Protein AF-A0A7C2B7I6-F1 (afdb_monomer_lite)

Secondary structure (DSSP, 8-state):
-----------S---EEEE---TT-HHHHHHHHHHHHHTT-SEEEE-S--S-S-EEEEEEPTTSSEEEEETTEEEEE-SHHHHHHHHHHHHHTTPEEEEE-HHHHHHHHH-HHHHHHHHHHHHHHHHHHHHHHHHHHHGGGT-EEEE---TTS-GGGHHHHHH-TT-EE-TTEEEEEETTEEEEEE--EEPPTT--TTEE-HHHHHHHHHHHHTTS-TTTGGG-EEEESSPPTTSSTT--PPP-

InterPro domains:
  IPR029052 Metallo-dependent phosphatase-like [SSF56300] (14-242)

Organism: Thermomicrobium roseum (NCBI:txid500)

Radius of gyration: 20.96 Å; chains: 1; bounding box: 51×35×62 Å

Sequence (244 aa):
MRWFRRTTSHQTRFRLLFATDLHGANLVFRKLVNAALVYEANAVLIGGDLTGKVLVPLIRQARGGWLVSVDEETRLLASDSEAEAYTTELTDRGAYVLRCDPETFEALERDPSRRHEAFLTLMRERLLHWVSLARERLAPRGIRFLWNCGNDDPLELDPLLAELPGAEFLEGRAIPLFGRVWLASVGAANLTPWNCPRDMPEEELARRIDAVATQIPREDLPFAIFNVHCPPYGSGLDLAPRLD

Structure (mmCIF, N/CA/C/O backbone):
data_AF-A0A7C2B7I6-F1
#
_entry.id   AF-A0A7C2B7I6-F1
#
loop_
_atom_site.group_PDB
_atom_site.id
_atom_site.type_symbol
_atom_site.label_atom_id
_atom_site.label_alt_id
_atom_site.label_comp_id
_atom_site.label_asym_id
_atom_site.label_entity_id
_atom_site.label_seq_id
_atom_site.pdbx_PDB_ins_code
_atom_site.Cartn_x
_atom_site.Cartn_y
_atom_site.Cartn_z
_atom_site.occupancy
_atom_site.B_iso_or_equiv
_atom_site.auth_seq_id
_atom_site.auth_comp_id
_atom_site.auth_asym_id
_atom_site.auth_atom_id
_atom_site.pdbx_PDB_model_num
ATOM 1 N N . MET A 1 1 ? 21.789 20.422 36.023 1.00 36.53 1 MET A N 1
ATOM 2 C CA . MET A 1 1 ? 21.140 19.153 35.622 1.00 36.53 1 MET A CA 1
ATOM 3 C C . MET A 1 1 ? 19.630 19.349 35.622 1.00 36.53 1 MET A C 1
ATOM 5 O O . MET A 1 1 ? 19.049 19.469 36.692 1.00 36.53 1 MET A O 1
ATOM 9 N N . ARG A 1 2 ? 18.997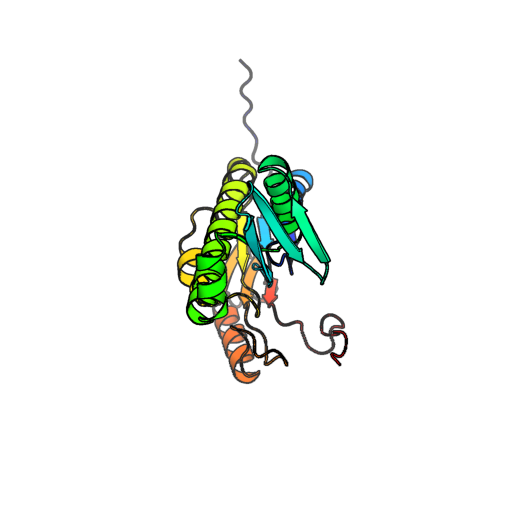 19.472 34.448 1.00 30.50 2 ARG A N 1
ATOM 10 C CA . ARG A 1 2 ? 17.530 19.524 34.335 1.00 30.50 2 ARG A CA 1
ATOM 11 C C . ARG A 1 2 ? 17.024 18.128 33.992 1.00 30.50 2 ARG A C 1
ATOM 13 O O . ARG A 1 2 ? 17.259 17.640 32.894 1.00 30.50 2 ARG A O 1
ATOM 20 N N . TRP A 1 3 ? 16.355 17.503 34.950 1.00 40.62 3 TRP A N 1
ATOM 21 C CA . TRP A 1 3 ? 15.655 16.241 34.766 1.00 40.62 3 TRP A CA 1
ATOM 22 C C . TRP A 1 3 ? 14.273 16.545 34.187 1.00 40.62 3 TRP A C 1
ATOM 24 O O . TRP A 1 3 ? 13.371 16.961 34.911 1.00 40.62 3 TRP A O 1
ATOM 34 N N . PHE A 1 4 ? 14.100 16.381 32.876 1.00 41.97 4 PHE A N 1
ATOM 35 C CA . PHE A 1 4 ? 12.768 16.387 32.277 1.00 41.97 4 PHE A CA 1
ATOM 36 C C . PHE A 1 4 ? 12.137 15.014 32.492 1.00 41.97 4 PHE A C 1
ATOM 38 O O . PHE A 1 4 ? 12.360 14.079 31.727 1.00 41.97 4 PHE A O 1
ATOM 45 N N . ARG A 1 5 ? 11.325 14.888 33.540 1.00 41.25 5 ARG A N 1
ATOM 46 C CA . ARG A 1 5 ? 10.334 13.816 33.613 1.00 41.25 5 ARG A CA 1
ATOM 47 C C . ARG A 1 5 ? 9.198 14.243 32.683 1.00 41.25 5 ARG A C 1
ATOM 49 O O . ARG A 1 5 ? 8.444 15.144 33.037 1.00 41.25 5 ARG A O 1
ATOM 56 N N . ARG A 1 6 ? 9.099 13.658 31.479 1.00 42.91 6 ARG A N 1
ATOM 57 C CA . ARG A 1 6 ? 7.862 13.749 30.681 1.00 42.91 6 ARG A CA 1
ATOM 58 C C . ARG A 1 6 ? 6.775 13.113 31.537 1.00 42.91 6 ARG A C 1
ATOM 60 O O . ARG A 1 6 ? 6.715 11.895 31.670 1.00 42.91 6 ARG A O 1
ATOM 67 N N . THR A 1 7 ? 5.968 13.945 32.178 1.00 40.03 7 THR A N 1
ATOM 68 C CA . THR A 1 7 ? 4.663 13.535 32.668 1.00 40.03 7 THR A CA 1
ATOM 69 C C . THR A 1 7 ? 3.913 13.001 31.456 1.00 40.03 7 THR A C 1
ATOM 71 O O . THR A 1 7 ? 3.671 13.724 30.491 1.00 40.03 7 THR A O 1
ATOM 74 N N . THR A 1 8 ? 3.611 11.706 31.458 1.00 43.62 8 THR A N 1
ATOM 75 C CA . THR A 1 8 ? 2.606 11.125 30.575 1.00 43.62 8 THR A CA 1
ATOM 76 C C . THR A 1 8 ? 1.293 11.809 30.924 1.00 43.62 8 THR A C 1
ATOM 78 O O . THR A 1 8 ? 0.586 11.400 31.846 1.00 43.62 8 THR A O 1
ATOM 81 N N . SER A 1 9 ? 0.985 12.913 30.234 1.00 46.53 9 SER A N 1
ATOM 82 C CA . SER A 1 9 ? -0.373 13.439 30.236 1.00 46.53 9 SER A CA 1
ATOM 83 C C . SER A 1 9 ? -1.257 12.268 29.840 1.00 46.53 9 SER A C 1
ATOM 85 O O . SER A 1 9 ? -1.000 11.652 28.804 1.00 46.53 9 SER A O 1
ATOM 87 N N . HIS A 1 10 ? -2.245 11.926 30.661 1.00 48.91 10 HIS A N 1
ATOM 88 C CA . HIS A 1 10 ? -3.318 11.052 30.211 1.00 48.91 10 HIS A CA 1
ATOM 89 C C . HIS A 1 10 ? -3.925 11.736 28.984 1.00 48.91 10 HIS A C 1
ATOM 91 O O . HIS A 1 10 ? -4.638 12.729 29.122 1.00 48.91 10 HIS A O 1
ATOM 97 N N . GLN A 1 11 ? -3.537 11.303 27.781 1.00 55.59 11 GLN A N 1
ATOM 98 C CA . GLN A 1 11 ? -4.106 11.831 26.552 1.00 55.59 11 GLN A CA 1
ATOM 99 C C . GLN A 1 11 ? -5.572 11.411 26.572 1.00 55.59 11 GLN A C 1
ATOM 101 O O . GLN A 1 11 ? -5.902 10.247 26.385 1.00 55.59 11 GLN A O 1
ATOM 106 N N . THR A 1 12 ? -6.458 12.363 26.850 1.00 67.00 12 THR A N 1
ATOM 107 C CA . THR A 1 12 ? -7.909 12.141 26.879 1.00 67.00 12 THR A CA 1
ATOM 108 C C . THR A 1 12 ? -8.501 11.971 25.479 1.00 67.00 12 THR A C 1
ATOM 110 O O . THR A 1 12 ? -9.700 11.754 25.340 1.00 67.00 12 THR A O 1
ATOM 113 N N . ARG A 1 13 ? -7.677 12.094 24.430 1.00 84.94 13 ARG A N 1
ATOM 114 C CA . ARG A 1 13 ? -8.063 11.975 23.025 1.00 84.94 13 ARG A CA 1
ATOM 115 C C . ARG A 1 13 ? -7.071 11.079 22.299 1.00 84.94 13 ARG A C 1
ATOM 117 O O . ARG A 1 13 ? -5.867 11.304 22.396 1.00 84.94 13 ARG A O 1
ATOM 124 N N . PHE A 1 14 ? -7.603 10.111 21.563 1.00 94.31 14 PHE A N 1
ATOM 125 C CA . PHE A 1 14 ? -6.854 9.283 20.629 1.00 94.31 14 PHE A CA 1
ATOM 126 C C . PHE A 1 14 ? -7.041 9.826 19.214 1.00 94.31 14 PHE A C 1
ATOM 128 O O . PHE A 1 14 ? -8.162 10.144 18.813 1.00 94.31 14 PHE A O 1
ATOM 135 N N . ARG A 1 15 ? -5.952 9.937 18.456 1.00 97.38 15 ARG A N 1
ATOM 136 C CA . ARG A 1 15 ? -5.958 10.410 17.074 1.00 97.38 15 ARG A CA 1
ATOM 137 C C . ARG A 1 15 ? -5.465 9.307 16.146 1.00 97.38 15 ARG A C 1
ATOM 139 O O . ARG A 1 15 ? -4.286 8.956 16.170 1.00 97.38 15 ARG A O 1
ATOM 146 N N . LEU A 1 16 ? -6.373 8.800 15.322 1.00 97.94 16 LEU A N 1
ATOM 147 C CA . LEU A 1 16 ? -6.064 7.916 14.205 1.00 97.94 16 LEU A CA 1
ATOM 148 C C . LEU A 1 16 ? -5.930 8.767 12.939 1.00 97.94 16 LEU A C 1
ATOM 150 O O . LEU A 1 16 ? -6.861 9.496 12.599 1.00 97.94 16 LEU A O 1
ATOM 154 N N . LEU A 1 17 ? -4.784 8.699 12.264 1.00 98.38 17 LEU A N 1
ATOM 155 C CA . LEU A 1 17 ? -4.634 9.247 10.918 1.00 98.38 17 LEU A CA 1
ATOM 156 C C . LEU A 1 17 ? -4.893 8.128 9.910 1.00 98.38 17 LEU A C 1
ATOM 158 O O . LEU A 1 17 ? -4.205 7.114 9.942 1.00 98.38 17 LEU A O 1
ATOM 162 N N . PHE A 1 18 ? -5.876 8.316 9.037 1.00 98.19 18 PHE A N 1
ATOM 163 C CA . PHE A 1 18 ? -6.289 7.327 8.046 1.00 98.19 18 PHE A CA 1
ATOM 164 C C . PHE A 1 18 ? -5.980 7.812 6.627 1.00 98.19 18 PHE A C 1
ATOM 166 O O . PHE A 1 18 ? -6.179 8.991 6.324 1.00 98.19 18 PHE A O 1
ATOM 173 N N . ALA A 1 19 ? -5.509 6.904 5.776 1.00 97.81 19 ALA A N 1
ATOM 174 C CA . ALA A 1 19 ? -5.373 7.101 4.337 1.00 97.81 19 ALA A CA 1
ATOM 175 C C . ALA A 1 19 ? -5.667 5.791 3.593 1.00 97.81 19 ALA A C 1
ATOM 177 O O . ALA A 1 19 ? -5.540 4.712 4.162 1.00 97.81 19 ALA A O 1
ATOM 178 N N . THR A 1 20 ? -6.039 5.895 2.324 1.00 96.25 20 THR A N 1
ATOM 179 C CA . THR A 1 20 ? -6.413 4.772 1.453 1.00 96.25 20 THR A CA 1
ATOM 180 C C . THR A 1 20 ? -5.949 5.099 0.023 1.00 96.25 20 THR A C 1
ATOM 182 O O . THR A 1 20 ? -5.590 6.250 -0.242 1.00 96.25 20 THR A O 1
ATOM 185 N N . ASP A 1 21 ? -5.895 4.106 -0.857 1.00 95.31 21 ASP A N 1
ATOM 186 C CA . ASP A 1 21 ? -5.542 4.174 -2.282 1.00 95.31 21 ASP A CA 1
ATOM 187 C C . ASP A 1 21 ? -4.181 4.820 -2.545 1.00 95.31 21 ASP A C 1
ATOM 189 O O . ASP A 1 21 ? -4.011 5.714 -3.378 1.00 95.31 21 ASP A O 1
ATOM 193 N N . LEU A 1 22 ? -3.168 4.368 -1.799 1.00 97.38 22 LEU A N 1
ATOM 194 C CA . LEU A 1 22 ? -1.804 4.862 -1.982 1.00 97.38 22 LEU A CA 1
ATOM 195 C C . LEU A 1 22 ? -1.194 4.355 -3.291 1.00 97.38 22 LEU A C 1
ATOM 197 O O . LEU A 1 22 ? -0.310 5.025 -3.828 1.00 97.38 22 LEU A O 1
ATOM 201 N N . HIS A 1 23 ? -1.606 3.175 -3.764 1.00 97.38 23 HIS A N 1
ATOM 202 C CA . HIS A 1 23 ? -1.158 2.565 -5.020 1.00 97.38 23 HIS A CA 1
ATOM 203 C C . HIS A 1 23 ? 0.363 2.625 -5.236 1.00 97.38 23 HIS A C 1
ATOM 205 O O . HIS A 1 23 ? 0.870 2.990 -6.299 1.00 97.38 23 HIS A O 1
ATOM 211 N N . GLY A 1 24 ? 1.127 2.300 -4.192 1.00 97.62 24 GLY A N 1
ATOM 212 C CA . GLY A 1 24 ? 2.584 2.272 -4.234 1.00 97.62 24 GLY A CA 1
ATOM 213 C C . GLY A 1 24 ? 3.259 3.643 -4.374 1.00 97.62 24 GLY A C 1
ATOM 214 O O . GLY A 1 24 ? 4.469 3.672 -4.593 1.00 97.62 24 GLY A O 1
ATOM 215 N N . ALA A 1 25 ? 2.545 4.767 -4.267 1.00 98.44 25 ALA A N 1
ATOM 216 C CA . ALA A 1 25 ? 3.101 6.106 -4.463 1.00 98.44 25 ALA A CA 1
ATOM 217 C C . ALA A 1 25 ? 4.013 6.537 -3.301 1.00 98.44 25 ALA A C 1
ATOM 219 O O . ALA A 1 25 ? 3.556 6.930 -2.220 1.00 98.44 25 ALA A O 1
ATOM 220 N N . ASN A 1 26 ? 5.330 6.520 -3.537 1.00 98.56 26 ASN A N 1
ATOM 221 C CA . ASN A 1 26 ? 6.324 6.849 -2.511 1.00 98.56 26 ASN A CA 1
ATOM 222 C C . ASN A 1 26 ? 6.138 8.270 -1.948 1.00 98.56 26 ASN A C 1
ATOM 224 O O . ASN A 1 26 ? 6.307 8.489 -0.745 1.00 98.56 26 ASN A O 1
ATOM 228 N N . LEU A 1 27 ? 5.757 9.240 -2.784 1.00 98.50 27 LEU A N 1
ATOM 229 C CA . LEU A 1 27 ? 5.539 10.617 -2.343 1.00 98.50 27 LEU A CA 1
ATOM 230 C C . LEU A 1 27 ? 4.371 10.726 -1.360 1.00 98.50 27 LEU A C 1
ATOM 232 O O . LEU A 1 27 ? 4.484 11.417 -0.343 1.00 98.50 27 LEU A O 1
ATOM 236 N N . VAL A 1 28 ? 3.258 10.052 -1.655 1.00 98.31 28 VAL A N 1
ATOM 237 C CA . VAL A 1 28 ? 2.061 10.060 -0.804 1.00 98.31 28 VAL A CA 1
ATOM 238 C C . VAL A 1 28 ? 2.365 9.377 0.525 1.00 98.31 28 VAL A C 1
ATOM 240 O O . VAL A 1 28 ? 2.057 9.938 1.578 1.00 98.31 28 VAL A O 1
ATOM 243 N N . PHE A 1 29 ? 3.080 8.250 0.502 1.00 98.69 29 PHE A N 1
ATOM 244 C CA . PHE A 1 29 ? 3.514 7.573 1.722 1.00 98.69 29 PHE A CA 1
ATOM 245 C C . PHE A 1 29 ? 4.397 8.467 2.610 1.00 98.69 29 PHE A C 1
ATOM 247 O O . PHE A 1 29 ? 4.126 8.626 3.804 1.00 98.69 29 PHE A O 1
ATOM 254 N N . ARG A 1 30 ? 5.407 9.143 2.038 1.00 98.62 30 ARG A N 1
ATOM 255 C CA . ARG A 1 30 ? 6.245 10.096 2.795 1.00 98.62 30 ARG A CA 1
ATOM 256 C C . ARG A 1 30 ? 5.415 11.236 3.394 1.00 98.62 30 ARG A C 1
ATOM 258 O O . ARG A 1 30 ? 5.667 11.644 4.530 1.00 98.62 30 ARG A O 1
ATOM 265 N N . LYS A 1 31 ? 4.420 11.751 2.660 1.00 98.50 31 LYS A N 1
ATOM 266 C CA . LYS A 1 31 ? 3.490 12.775 3.166 1.00 98.50 31 LYS A CA 1
ATOM 267 C C . LYS A 1 31 ? 2.648 12.250 4.329 1.00 98.50 31 LYS A C 1
ATOM 269 O O . LYS A 1 31 ? 2.537 12.961 5.323 1.00 98.50 31 LYS A O 1
ATOM 274 N N . LEU A 1 32 ? 2.123 11.027 4.245 1.00 98.62 32 LEU A N 1
ATOM 275 C CA . LEU A 1 32 ? 1.348 10.390 5.314 1.00 98.62 32 LEU A CA 1
ATOM 276 C C . LEU A 1 32 ? 2.170 10.245 6.602 1.00 98.62 32 LEU A C 1
ATOM 278 O O . LEU A 1 32 ? 1.729 10.671 7.671 1.00 98.62 32 LEU A O 1
ATOM 282 N N . VAL A 1 33 ? 3.394 9.719 6.494 1.00 98.56 33 VAL A N 1
ATOM 283 C CA . VAL A 1 33 ? 4.312 9.571 7.636 1.00 98.56 33 VAL A CA 1
ATOM 284 C C . VAL A 1 33 ? 4.614 10.929 8.274 1.00 98.56 33 VAL A C 1
ATOM 286 O O . VAL A 1 33 ? 4.545 11.070 9.494 1.00 98.56 33 VAL A O 1
ATOM 289 N N . ASN A 1 34 ? 4.895 11.960 7.472 1.00 98.50 34 ASN A N 1
ATOM 290 C CA . ASN A 1 34 ? 5.133 13.307 7.994 1.00 98.50 34 ASN A CA 1
ATOM 291 C C . ASN A 1 34 ? 3.872 13.925 8.620 1.00 98.50 34 ASN A C 1
ATOM 293 O O . ASN A 1 34 ? 3.961 14.554 9.675 1.00 98.50 34 ASN A O 1
ATOM 297 N N . ALA A 1 35 ? 2.700 13.727 8.016 1.00 98.56 35 ALA A N 1
ATOM 298 C CA . ALA A 1 35 ? 1.428 14.205 8.547 1.00 98.56 35 ALA A CA 1
ATOM 299 C C . ALA A 1 35 ? 1.139 13.596 9.925 1.00 98.56 35 ALA A C 1
ATOM 301 O O . ALA A 1 35 ? 0.725 14.315 10.831 1.00 98.56 35 ALA A O 1
ATOM 302 N N . ALA A 1 36 ? 1.446 12.314 10.134 1.00 98.31 36 ALA A N 1
ATOM 303 C CA . ALA A 1 36 ? 1.307 11.670 11.438 1.00 98.31 36 ALA A CA 1
ATOM 304 C C . ALA A 1 36 ? 2.121 12.370 12.538 1.00 98.31 36 ALA A C 1
ATOM 306 O O . ALA A 1 36 ? 1.657 12.491 13.672 1.00 98.31 36 ALA A O 1
ATOM 307 N N . LEU A 1 37 ? 3.312 12.873 12.195 1.00 97.56 37 LEU A N 1
ATOM 308 C CA . LEU A 1 37 ? 4.151 13.645 13.111 1.00 97.56 37 LEU A CA 1
ATOM 309 C C . LEU A 1 37 ? 3.569 15.033 13.383 1.00 97.56 37 LEU A C 1
ATOM 311 O O . LEU A 1 37 ? 3.511 15.444 14.540 1.00 97.56 37 LEU A O 1
ATOM 315 N N . VAL A 1 38 ? 3.140 15.738 12.332 1.00 97.81 38 VAL A N 1
ATOM 316 C CA . VAL A 1 38 ? 2.572 17.096 12.421 1.00 97.81 38 VAL A CA 1
ATOM 317 C C . VAL A 1 38 ? 1.283 17.101 13.233 1.00 97.81 38 VAL A C 1
ATOM 319 O O . VAL A 1 38 ? 1.097 17.951 14.098 1.00 97.81 38 VAL A O 1
ATOM 322 N N . TYR A 1 39 ? 0.405 16.136 12.975 1.00 96.75 39 TYR A N 1
ATOM 323 C CA . TYR A 1 39 ? -0.863 16.008 13.678 1.00 96.75 39 TYR A CA 1
ATOM 324 C C . TYR A 1 39 ? -0.734 15.280 15.011 1.00 96.75 39 TYR A C 1
ATOM 326 O O . TYR A 1 39 ? -1.747 15.125 15.682 1.00 96.75 39 TYR A O 1
ATOM 334 N N . GLU A 1 40 ? 0.461 14.836 15.409 1.00 95.94 40 GLU A N 1
ATOM 335 C CA . GLU A 1 40 ? 0.685 14.078 16.644 1.00 95.94 40 GLU A CA 1
ATOM 336 C C . GLU A 1 40 ? -0.295 12.899 16.764 1.00 95.94 40 GLU A C 1
ATOM 338 O O . GLU A 1 40 ? -1.033 12.765 17.746 1.00 95.94 40 GLU A O 1
ATOM 343 N N . ALA A 1 41 ? -0.391 12.097 15.703 1.00 98.06 41 ALA A N 1
ATOM 344 C CA . ALA A 1 41 ? -1.245 10.919 15.681 1.00 98.06 41 ALA A CA 1
ATOM 345 C C . ALA A 1 41 ? -0.780 9.896 16.729 1.00 98.06 41 ALA A C 1
ATOM 347 O O . ALA A 1 41 ? 0.403 9.805 17.040 1.00 98.06 41 ALA A O 1
ATOM 348 N N . ASN A 1 42 ? -1.706 9.105 17.261 1.00 98.12 42 ASN A N 1
ATOM 349 C CA . ASN A 1 42 ? -1.388 7.940 18.087 1.00 98.12 42 ASN A CA 1
ATOM 350 C C . ASN A 1 42 ? -1.175 6.690 17.230 1.00 98.12 42 ASN A C 1
ATOM 352 O O . ASN A 1 42 ? -0.380 5.819 17.578 1.00 98.12 42 ASN A O 1
ATOM 356 N N . ALA A 1 43 ? -1.882 6.615 16.105 1.00 98.31 43 ALA A N 1
ATOM 357 C CA . ALA A 1 43 ? -1.736 5.565 15.116 1.00 98.31 43 ALA A CA 1
ATOM 358 C C . ALA A 1 43 ? -1.960 6.127 13.709 1.00 98.31 43 ALA A C 1
ATOM 360 O O . ALA A 1 43 ? -2.712 7.089 13.524 1.00 98.31 43 ALA A O 1
ATOM 361 N N . VAL A 1 44 ? -1.321 5.498 12.731 1.00 98.56 44 VAL A N 1
ATOM 362 C CA . VAL A 1 44 ? -1.578 5.675 11.302 1.00 98.56 44 VAL A CA 1
ATOM 363 C C . VAL A 1 44 ? -2.164 4.374 10.777 1.00 98.56 44 VAL A C 1
ATOM 365 O O . VAL A 1 44 ? -1.623 3.318 11.093 1.00 98.56 44 VAL A O 1
ATOM 368 N N . LEU A 1 45 ? -3.234 4.455 9.993 1.00 98.62 45 LEU A N 1
ATOM 369 C CA . LEU A 1 45 ? -3.829 3.329 9.282 1.00 98.62 45 LEU A CA 1
ATOM 370 C C . LEU A 1 45 ? -3.822 3.598 7.779 1.00 98.62 45 LEU A C 1
ATOM 372 O O . LEU A 1 45 ? -4.322 4.636 7.342 1.00 98.62 45 LEU A O 1
ATOM 376 N N . ILE A 1 46 ? -3.287 2.651 7.009 1.00 98.50 46 ILE A N 1
ATOM 377 C CA . ILE A 1 46 ? -3.538 2.562 5.568 1.00 98.50 46 ILE A CA 1
ATOM 378 C C . ILE A 1 46 ? -4.643 1.526 5.330 1.00 98.50 46 ILE A C 1
ATOM 380 O O . ILE A 1 46 ? -4.492 0.384 5.757 1.00 98.50 46 ILE A O 1
ATOM 384 N N . GLY A 1 47 ? -5.742 1.926 4.692 1.00 97.12 47 GLY A N 1
ATOM 385 C CA . GLY A 1 47 ? -6.923 1.082 4.479 1.00 97.12 47 GLY A CA 1
ATOM 386 C C . GLY A 1 47 ? -6.788 0.011 3.394 1.00 97.12 47 GLY A C 1
ATOM 387 O O . GLY A 1 47 ? -7.528 -0.965 3.448 1.00 97.12 47 GLY A O 1
ATOM 388 N N . GLY A 1 48 ? -5.824 0.177 2.485 1.00 93.62 48 GLY A N 1
ATOM 389 C CA . GLY A 1 48 ? -5.794 -0.434 1.148 1.00 93.62 48 GLY A CA 1
ATOM 390 C C . GLY A 1 48 ? -5.986 0.662 0.088 1.00 93.62 48 GLY A C 1
ATOM 391 O O . GLY A 1 48 ? -6.264 1.788 0.466 1.00 93.62 48 GLY A O 1
ATOM 392 N N . ASP A 1 49 ? -5.760 0.473 -1.206 1.00 96.56 49 ASP A N 1
ATOM 393 C CA . ASP A 1 49 ? -4.757 -0.424 -1.784 1.00 96.56 49 ASP A CA 1
ATOM 394 C C . ASP A 1 49 ? -3.324 0.062 -1.482 1.00 96.56 49 ASP A C 1
ATOM 396 O O . ASP A 1 49 ? -2.997 1.259 -1.555 1.00 96.56 49 ASP A O 1
ATOM 400 N N . LEU A 1 50 ? -2.436 -0.877 -1.153 1.00 97.19 50 LEU A N 1
ATOM 401 C CA . LEU A 1 50 ? -1.027 -0.613 -0.854 1.00 97.19 50 LEU A CA 1
ATOM 402 C C . LEU A 1 50 ? -0.178 -0.516 -2.121 1.00 97.19 50 LEU A C 1
ATOM 404 O O . LEU A 1 50 ? 0.723 0.326 -2.203 1.00 97.19 50 LEU A O 1
ATOM 408 N N . THR A 1 51 ? -0.429 -1.393 -3.087 1.00 97.56 51 THR A N 1
ATOM 409 C CA . THR A 1 51 ? 0.424 -1.627 -4.250 1.00 97.56 51 THR A CA 1
ATOM 410 C C . THR A 1 51 ? -0.084 -0.914 -5.496 1.00 97.56 51 THR A C 1
ATOM 412 O O . THR A 1 51 ? -1.276 -0.692 -5.703 1.00 97.56 51 THR A O 1
ATOM 415 N N . GLY A 1 52 ? 0.863 -0.460 -6.312 1.00 94.81 52 GLY A N 1
ATOM 416 C CA . GLY A 1 52 ? 0.565 0.173 -7.595 1.00 94.81 52 GLY A CA 1
ATOM 417 C C . GLY A 1 52 ? 0.375 -0.854 -8.708 1.00 94.81 52 GLY A C 1
ATOM 418 O O . GLY A 1 52 ? 0.707 -2.026 -8.554 1.00 94.81 52 GLY A O 1
ATOM 419 N N . LYS A 1 53 ? -0.101 -0.385 -9.862 1.00 92.75 53 LYS A N 1
ATOM 420 C CA . LYS A 1 53 ? -0.551 -1.248 -10.970 1.00 92.75 53 LYS A CA 1
ATOM 421 C C . LYS A 1 53 ? 0.407 -1.307 -12.164 1.00 92.75 53 LYS A C 1
ATOM 423 O O . LYS A 1 53 ? 0.202 -2.099 -13.075 1.00 92.75 53 LYS A O 1
ATOM 428 N N . VAL A 1 54 ? 1.446 -0.469 -12.177 1.00 95.44 54 VAL A N 1
ATOM 429 C CA . VAL A 1 54 ? 2.271 -0.237 -13.373 1.00 95.44 54 VAL A CA 1
ATOM 430 C C . VAL A 1 54 ? 3.716 -0.668 -13.143 1.00 95.44 54 VAL A C 1
ATOM 432 O O . VAL A 1 54 ? 4.398 -0.117 -12.278 1.00 95.44 54 VAL A O 1
ATOM 435 N N . LEU A 1 55 ? 4.190 -1.608 -13.962 1.00 97.12 55 LEU A N 1
ATOM 436 C CA . LEU A 1 55 ? 5.599 -1.972 -14.108 1.00 97.12 55 LEU A CA 1
ATOM 437 C C . LEU A 1 55 ? 6.182 -1.230 -15.318 1.00 97.12 55 LEU A C 1
ATOM 439 O O . LEU A 1 55 ? 5.686 -1.376 -16.431 1.00 97.12 55 LEU A O 1
ATOM 443 N N . VAL A 1 56 ? 7.238 -0.450 -15.104 1.00 97.81 56 VAL A N 1
ATOM 444 C CA . VAL A 1 56 ? 7.911 0.348 -16.133 1.00 97.81 56 VAL A CA 1
ATOM 445 C C . VAL A 1 56 ? 9.331 -0.185 -16.341 1.00 97.81 56 VAL A C 1
ATOM 447 O O . VAL A 1 56 ? 10.179 -0.024 -15.458 1.00 97.81 56 VAL A O 1
ATOM 450 N N . PRO A 1 57 ? 9.633 -0.809 -17.489 1.00 97.62 57 PRO A N 1
ATOM 451 C CA . PRO A 1 57 ? 10.993 -1.195 -17.825 1.00 97.62 57 PRO A CA 1
ATOM 452 C C . PRO A 1 57 ? 11.812 0.040 -18.221 1.00 97.62 57 PRO A C 1
ATOM 454 O O . PRO A 1 57 ? 11.415 0.843 -19.064 1.00 97.62 57 PRO A O 1
ATOM 457 N N . LEU A 1 58 ? 12.986 0.173 -17.616 1.00 97.88 58 LEU A N 1
ATOM 458 C CA . LEU A 1 58 ? 14.009 1.146 -17.968 1.00 97.88 58 LEU A CA 1
ATOM 459 C C . LEU A 1 58 ? 15.150 0.379 -18.645 1.00 97.88 58 LEU A C 1
ATOM 461 O O . LEU A 1 58 ? 15.941 -0.292 -17.978 1.00 97.88 58 LEU A O 1
ATOM 465 N N . ILE A 1 59 ? 15.190 0.431 -19.977 1.00 98.19 59 ILE A N 1
ATOM 466 C CA . ILE A 1 59 ? 15.963 -0.488 -20.821 1.00 98.19 59 ILE A CA 1
ATOM 467 C C . ILE A 1 59 ? 17.296 0.143 -21.212 1.00 98.19 59 ILE A C 1
ATOM 469 O O . ILE A 1 59 ? 17.343 1.182 -21.879 1.00 98.19 59 ILE A O 1
ATOM 473 N N . ARG A 1 60 ? 18.399 -0.506 -20.845 1.00 97.62 60 ARG A N 1
ATOM 474 C CA . ARG A 1 60 ? 19.750 -0.037 -21.162 1.00 97.62 60 ARG A CA 1
ATOM 475 C C . ARG A 1 60 ? 19.995 -0.018 -22.672 1.00 97.62 60 ARG A C 1
ATOM 477 O O . ARG A 1 60 ? 19.677 -0.973 -23.375 1.00 97.62 60 ARG A O 1
ATOM 484 N N . GLN A 1 61 ? 20.601 1.057 -23.168 1.00 97.00 61 GLN A N 1
ATOM 485 C CA . GLN A 1 61 ? 20.914 1.215 -24.589 1.00 97.00 61 GLN A CA 1
ATOM 486 C C . GLN A 1 61 ? 22.373 0.851 -24.900 1.00 97.00 61 GLN A C 1
ATOM 488 O O . GLN A 1 61 ? 23.282 1.116 -24.113 1.00 97.00 61 GLN A O 1
ATOM 493 N N . ALA A 1 62 ? 22.619 0.296 -26.093 1.00 90.00 62 ALA A N 1
ATOM 494 C CA . ALA A 1 62 ? 23.946 -0.173 -26.516 1.00 90.00 62 ALA A CA 1
ATOM 495 C C . ALA A 1 62 ? 25.022 0.932 -26.551 1.00 90.00 62 ALA A C 1
ATOM 497 O O . ALA A 1 62 ? 26.206 0.656 -26.375 1.00 90.00 62 ALA A O 1
ATOM 498 N N . ARG A 1 63 ? 24.619 2.192 -26.769 1.00 86.69 63 ARG A N 1
ATOM 499 C CA . 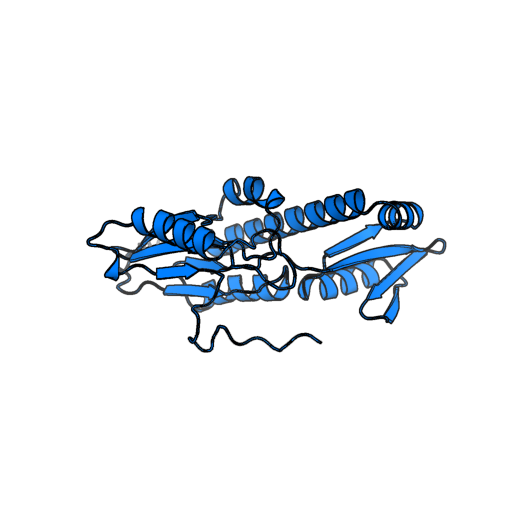ARG A 1 63 ? 25.514 3.365 -26.793 1.00 86.69 63 ARG A CA 1
ATOM 500 C C . ARG A 1 63 ? 25.616 4.081 -25.437 1.00 86.69 63 ARG A C 1
ATOM 502 O O . ARG A 1 63 ? 26.152 5.183 -25.379 1.00 86.69 63 ARG A O 1
ATOM 509 N N . GLY A 1 64 ? 25.123 3.458 -24.364 1.00 88.81 64 GLY A N 1
ATOM 510 C CA . GLY A 1 64 ? 24.917 4.103 -23.068 1.00 88.81 64 GLY A CA 1
ATOM 511 C C . GLY A 1 64 ? 23.562 4.810 -22.984 1.00 88.81 64 GLY A C 1
ATOM 512 O O . GLY A 1 64 ? 22.890 5.005 -23.995 1.00 88.81 64 GLY A O 1
ATOM 513 N N . GLY A 1 65 ? 23.159 5.167 -21.765 1.00 94.56 65 GLY A N 1
ATOM 514 C CA . GLY A 1 65 ? 21.832 5.713 -21.487 1.00 94.56 65 GLY A CA 1
ATOM 515 C C . GLY A 1 65 ? 20.734 4.648 -21.399 1.00 94.56 65 GLY A C 1
ATOM 516 O O . GLY A 1 65 ? 20.997 3.438 -21.409 1.00 94.56 65 GLY A O 1
ATOM 517 N N . TRP A 1 66 ? 19.494 5.122 -21.297 1.00 98.12 66 TRP A N 1
ATOM 518 C CA . TRP A 1 66 ? 18.316 4.314 -20.995 1.00 98.12 66 TRP A CA 1
ATOM 519 C C . TRP A 1 66 ? 17.116 4.735 -21.839 1.00 98.12 66 TRP A C 1
ATOM 521 O O . TRP A 1 66 ? 16.921 5.918 -22.104 1.00 98.12 66 TRP A O 1
ATOM 531 N N . LEU A 1 67 ? 16.297 3.768 -22.231 1.00 97.75 67 LEU A N 1
ATOM 532 C CA . LEU A 1 67 ? 15.029 3.978 -22.917 1.00 97.75 67 LEU A CA 1
ATOM 533 C C . LEU A 1 67 ? 13.887 3.615 -21.973 1.00 97.75 67 LEU A C 1
ATOM 535 O O . LEU A 1 67 ? 13.947 2.598 -21.284 1.00 97.75 67 LEU A O 1
ATOM 539 N N . VAL A 1 68 ? 12.852 4.440 -21.954 1.00 97.62 68 VAL A N 1
ATOM 540 C CA . VAL A 1 68 ? 11.651 4.214 -21.152 1.00 97.62 68 VAL A CA 1
ATOM 541 C C . VAL A 1 68 ? 10.432 4.688 -21.925 1.00 97.62 68 VAL A C 1
ATOM 543 O O . VAL A 1 68 ? 10.493 5.724 -22.586 1.00 97.62 68 VAL A O 1
ATOM 546 N N . SER A 1 69 ? 9.338 3.939 -21.832 1.00 95.19 69 SER A N 1
ATOM 547 C CA . SER A 1 69 ? 8.056 4.294 -22.435 1.00 95.19 69 SER A CA 1
ATOM 548 C C . SER A 1 69 ? 6.977 4.312 -21.357 1.00 95.19 69 SER A C 1
ATOM 550 O O . SER A 1 69 ? 6.789 3.317 -20.659 1.00 95.19 69 SER A O 1
ATOM 552 N N . VAL A 1 70 ? 6.301 5.449 -21.195 1.00 93.19 70 VAL A N 1
ATOM 553 C CA . VAL A 1 70 ? 5.231 5.669 -20.206 1.00 93.19 70 VAL A CA 1
ATOM 554 C C . VAL A 1 70 ? 4.150 6.511 -20.873 1.00 93.19 70 VAL A C 1
ATOM 556 O O . VAL A 1 70 ? 4.485 7.494 -21.524 1.00 93.19 70 VAL A O 1
ATOM 559 N N . ASP A 1 71 ? 2.877 6.140 -20.715 1.00 88.56 71 ASP A N 1
ATOM 560 C CA . ASP A 1 71 ? 1.733 6.879 -21.275 1.00 88.56 71 ASP A CA 1
ATOM 561 C C . ASP A 1 71 ? 1.894 7.179 -22.786 1.00 88.56 71 ASP A C 1
ATOM 563 O O . ASP A 1 71 ? 1.665 8.294 -23.240 1.00 88.56 71 ASP A O 1
ATOM 567 N N . GLU A 1 72 ? 2.355 6.183 -23.558 1.00 87.94 72 GLU A N 1
ATOM 568 C CA . GLU A 1 72 ? 2.663 6.269 -25.005 1.00 87.94 72 GLU A CA 1
ATOM 569 C C . GLU A 1 72 ? 3.829 7.207 -25.387 1.00 87.94 72 GLU A C 1
ATOM 571 O O . GLU A 1 72 ? 4.232 7.267 -26.553 1.00 87.94 72 GLU A O 1
ATOM 576 N N . GLU A 1 73 ? 4.457 7.877 -24.419 1.00 92.50 73 GLU A N 1
ATOM 577 C CA . GLU A 1 73 ? 5.657 8.680 -24.630 1.00 92.50 73 GLU A CA 1
ATOM 578 C C . GLU A 1 73 ? 6.924 7.854 -24.415 1.00 92.50 73 GLU A C 1
ATOM 580 O O . GLU A 1 73 ? 7.165 7.311 -23.336 1.00 92.50 73 GLU A O 1
ATOM 585 N N . THR A 1 74 ? 7.796 7.831 -25.422 1.00 95.56 74 THR A N 1
ATOM 586 C CA . THR A 1 74 ? 9.131 7.233 -25.315 1.00 95.56 74 THR A CA 1
ATOM 587 C C . THR A 1 74 ? 10.178 8.307 -25.043 1.00 95.56 74 THR A C 1
ATOM 589 O O . THR A 1 74 ? 10.291 9.285 -25.784 1.00 95.56 74 THR A O 1
ATOM 592 N N . ARG A 1 75 ? 10.991 8.103 -24.005 1.00 95.88 75 ARG A N 1
ATOM 593 C CA . ARG A 1 75 ? 12.072 9.007 -23.594 1.00 95.88 75 ARG A CA 1
ATOM 594 C C . ARG A 1 75 ? 13.415 8.286 -23.633 1.00 95.88 75 ARG A C 1
ATOM 596 O O . ARG A 1 75 ? 13.542 7.160 -23.154 1.00 95.88 75 ARG A O 1
ATOM 603 N N . LEU A 1 76 ? 14.423 8.964 -24.182 1.00 97.06 76 LEU A N 1
ATOM 604 C CA . LEU A 1 76 ? 15.821 8.548 -24.115 1.00 97.06 76 LEU A CA 1
ATOM 605 C C . LEU A 1 76 ? 16.522 9.372 -23.032 1.00 97.06 76 LEU A C 1
ATOM 607 O O . LEU A 1 76 ? 16.623 10.590 -23.154 1.00 97.06 76 LEU A O 1
ATOM 611 N N . LEU A 1 77 ? 16.997 8.702 -21.990 1.00 97.31 77 LEU A N 1
ATOM 612 C CA . LEU A 1 77 ? 17.725 9.298 -20.874 1.00 97.31 77 LEU A CA 1
ATOM 613 C C . LEU A 1 77 ? 19.219 9.095 -21.118 1.00 97.31 77 LEU A C 1
ATOM 615 O O . LEU A 1 77 ? 19.690 7.962 -21.246 1.00 97.31 77 LEU A O 1
ATOM 619 N N . ALA A 1 78 ? 19.971 10.186 -21.211 1.00 95.50 78 ALA A N 1
ATOM 620 C CA . ALA A 1 78 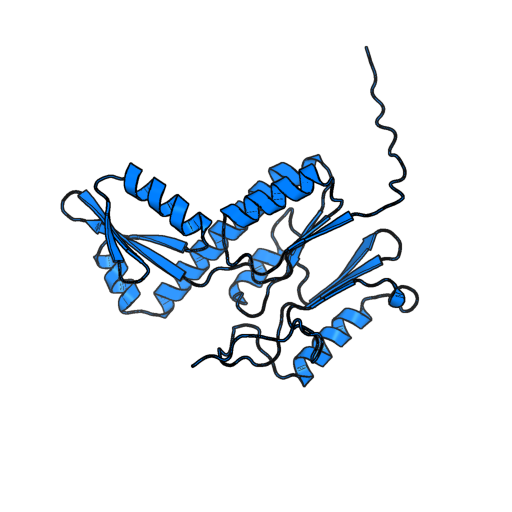? 21.353 10.164 -21.684 1.00 95.50 78 ALA A CA 1
ATOM 621 C C . ALA A 1 78 ? 22.347 9.633 -20.638 1.00 95.50 78 ALA A C 1
ATOM 623 O O . ALA A 1 78 ? 23.462 9.243 -20.987 1.00 95.50 78 ALA A O 1
ATOM 624 N N . SER A 1 79 ? 21.967 9.613 -19.358 1.00 95.50 79 SER A N 1
ATOM 625 C CA . SER A 1 79 ? 22.852 9.248 -18.249 1.00 95.50 79 SER A CA 1
ATOM 626 C C . SER A 1 79 ? 22.131 8.496 -17.130 1.00 95.50 79 SER A C 1
ATOM 628 O O . SER A 1 79 ? 20.906 8.546 -17.012 1.00 95.50 79 SER A O 1
ATOM 630 N N . ASP A 1 80 ? 22.904 7.849 -16.255 1.00 95.44 80 ASP A N 1
ATOM 631 C CA . ASP A 1 80 ? 22.375 7.208 -15.044 1.00 95.44 80 ASP A CA 1
ATOM 632 C C . ASP A 1 80 ? 21.732 8.222 -14.087 1.00 95.44 80 ASP A C 1
ATOM 634 O O . ASP A 1 80 ? 20.766 7.899 -13.404 1.00 95.44 80 ASP A O 1
ATOM 638 N N . SER A 1 81 ? 22.214 9.470 -14.072 1.00 96.88 81 SER A N 1
ATOM 639 C CA . SER A 1 81 ? 21.624 10.535 -13.254 1.00 96.88 81 SER A CA 1
ATOM 640 C C . SER A 1 81 ? 20.234 10.935 -13.748 1.00 96.88 81 SER A C 1
ATOM 642 O O . SER A 1 81 ? 19.337 11.143 -12.935 1.00 96.88 81 SER A O 1
ATOM 644 N N . GLU A 1 82 ? 20.043 11.048 -15.065 1.00 97.31 82 GLU A N 1
ATOM 645 C CA . GLU A 1 82 ? 18.721 11.306 -15.652 1.00 97.31 82 GLU A CA 1
ATOM 646 C C . GLU A 1 82 ? 17.777 10.125 -15.414 1.00 97.31 82 GLU A C 1
ATOM 648 O O . GLU A 1 82 ? 16.618 10.315 -15.044 1.00 97.31 82 GLU A O 1
ATOM 653 N N . ALA A 1 83 ? 18.294 8.901 -15.548 1.00 97.31 83 ALA A N 1
ATOM 654 C CA . ALA A 1 83 ? 17.555 7.684 -15.251 1.00 97.31 83 ALA A CA 1
ATOM 655 C C . ALA A 1 83 ? 17.111 7.601 -13.789 1.00 97.31 83 ALA A C 1
ATOM 657 O O . ALA A 1 83 ? 15.980 7.200 -13.520 1.00 97.31 83 ALA A O 1
ATOM 658 N N . GLU A 1 84 ? 17.961 7.984 -12.838 1.00 97.88 84 GLU A N 1
ATOM 659 C CA . GLU A 1 84 ? 17.629 8.012 -11.410 1.00 97.88 84 GLU A CA 1
ATOM 660 C C . GLU A 1 84 ? 16.583 9.081 -11.077 1.00 97.88 84 GLU A C 1
ATOM 662 O O . GLU A 1 84 ? 15.610 8.799 -10.373 1.00 97.88 84 GLU A O 1
ATOM 667 N N . ALA A 1 85 ? 16.730 10.287 -11.634 1.00 97.81 85 ALA A N 1
ATOM 668 C CA . ALA A 1 85 ? 15.761 11.362 -11.445 1.00 97.81 85 ALA A CA 1
ATOM 669 C C . ALA A 1 85 ? 14.370 10.959 -11.961 1.00 97.81 85 ALA A C 1
ATOM 671 O O . ALA A 1 85 ? 13.377 11.112 -11.249 1.00 97.81 85 ALA A O 1
ATOM 672 N N . TYR A 1 86 ? 14.303 10.366 -13.156 1.00 97.75 86 TYR A N 1
ATOM 673 C CA . TYR A 1 86 ? 13.034 9.918 -13.726 1.00 97.75 86 TYR A CA 1
ATOM 674 C C . TYR A 1 86 ? 12.466 8.687 -13.008 1.00 97.75 86 TYR A C 1
ATOM 676 O O . TYR A 1 86 ? 11.262 8.597 -12.781 1.00 97.75 86 TYR A O 1
ATOM 684 N N . THR A 1 87 ? 13.327 7.771 -12.551 1.00 98.06 87 THR A N 1
ATOM 685 C CA . THR A 1 87 ? 12.913 6.654 -11.683 1.00 98.06 87 THR A CA 1
ATOM 686 C C . THR A 1 87 ? 12.254 7.171 -10.402 1.00 98.06 87 THR A C 1
ATOM 688 O O . THR A 1 87 ? 11.208 6.667 -9.989 1.00 98.06 87 THR A O 1
ATOM 691 N N . THR A 1 88 ? 12.819 8.213 -9.789 1.00 98.00 88 THR A N 1
ATOM 692 C CA . THR A 1 88 ? 12.233 8.851 -8.603 1.00 98.00 88 THR A CA 1
ATOM 693 C C . THR A 1 88 ? 10.857 9.438 -8.913 1.00 98.00 88 THR A C 1
ATOM 695 O O . THR A 1 88 ? 9.913 9.170 -8.177 1.00 98.00 88 THR A O 1
ATOM 698 N N . GLU A 1 89 ? 10.705 10.165 -10.024 1.00 97.94 89 GLU A N 1
ATOM 699 C CA . GLU A 1 89 ? 9.412 10.724 -10.451 1.00 97.94 89 GLU A CA 1
ATOM 700 C C . GLU A 1 89 ? 8.339 9.635 -10.631 1.00 97.94 89 GLU A C 1
ATOM 702 O O . GLU A 1 89 ? 7.229 9.746 -10.103 1.00 97.94 89 GLU A O 1
ATOM 707 N N . LEU A 1 90 ? 8.682 8.556 -11.337 1.00 97.94 90 LEU A N 1
ATOM 708 C CA . LEU A 1 90 ? 7.776 7.439 -11.602 1.00 97.94 90 LEU A CA 1
ATOM 709 C C . LEU A 1 90 ? 7.373 6.710 -10.315 1.00 97.94 90 LEU A C 1
ATOM 711 O O . LEU A 1 90 ? 6.191 6.446 -10.087 1.00 97.94 90 LEU A O 1
ATOM 715 N N . THR A 1 91 ? 8.339 6.417 -9.444 1.00 98.25 91 THR A N 1
ATOM 716 C CA . THR A 1 91 ? 8.065 5.729 -8.172 1.00 98.25 91 THR A CA 1
ATOM 717 C C . THR A 1 91 ? 7.310 6.611 -7.178 1.00 98.25 91 THR A C 1
ATOM 719 O O . THR A 1 91 ? 6.492 6.110 -6.402 1.00 98.25 91 THR A O 1
ATOM 722 N N . ASP A 1 92 ? 7.493 7.930 -7.233 1.00 98.25 92 ASP A N 1
ATOM 723 C CA . ASP A 1 92 ? 6.702 8.891 -6.465 1.00 98.25 92 ASP A CA 1
ATOM 724 C C . ASP A 1 92 ? 5.228 8.912 -6.884 1.00 98.25 92 ASP A C 1
ATOM 726 O O . ASP A 1 92 ? 4.373 9.162 -6.031 1.00 98.25 92 ASP A O 1
ATOM 730 N N . ARG A 1 93 ? 4.937 8.585 -8.150 1.00 97.06 93 ARG A N 1
ATOM 731 C CA . ARG A 1 93 ? 3.583 8.400 -8.703 1.00 97.06 93 ARG A CA 1
ATOM 732 C C . ARG A 1 93 ? 3.027 6.979 -8.540 1.00 97.06 93 ARG A C 1
ATOM 734 O O . ARG A 1 93 ? 1.865 6.764 -8.858 1.00 97.06 93 ARG A O 1
ATOM 741 N N . GLY A 1 94 ? 3.824 6.027 -8.053 1.00 97.56 94 GLY A N 1
ATOM 742 C CA . GLY A 1 94 ? 3.385 4.654 -7.773 1.00 97.56 94 GLY A CA 1
ATOM 743 C C . GLY A 1 94 ? 3.822 3.592 -8.781 1.00 97.56 94 GLY A C 1
ATOM 744 O O . GLY A 1 94 ? 3.612 2.402 -8.540 1.00 97.56 94 GLY A O 1
ATOM 745 N N . ALA A 1 95 ? 4.512 3.967 -9.858 1.00 97.94 95 ALA A N 1
ATOM 746 C CA . ALA A 1 95 ? 5.048 3.003 -10.817 1.00 97.94 95 ALA A CA 1
ATOM 747 C C . ALA A 1 95 ? 6.244 2.228 -10.242 1.00 97.94 95 ALA A C 1
ATOM 749 O O . ALA A 1 95 ? 7.017 2.749 -9.437 1.00 97.94 95 ALA A O 1
ATOM 750 N N . TYR A 1 96 ? 6.420 0.976 -10.651 1.00 98.38 96 TYR A N 1
ATOM 751 C CA . TYR A 1 96 ? 7.550 0.124 -10.284 1.00 98.38 96 TYR A CA 1
ATOM 752 C C . TYR A 1 96 ? 8.538 0.101 -11.432 1.00 98.38 96 TYR A C 1
ATOM 754 O O . TYR A 1 96 ? 8.201 -0.343 -12.520 1.00 98.38 96 TYR A O 1
ATOM 762 N N . VAL A 1 97 ? 9.743 0.614 -11.210 1.00 98.12 97 VAL A N 1
ATOM 763 C CA . VAL A 1 97 ? 10.734 0.756 -12.276 1.00 98.12 97 VAL A CA 1
ATOM 764 C C . VAL A 1 97 ? 11.695 -0.422 -12.238 1.00 98.12 97 VAL A C 1
ATOM 766 O O . VAL A 1 97 ? 12.365 -0.639 -11.230 1.00 98.12 97 VAL A O 1
ATOM 769 N N . LEU A 1 98 ? 11.784 -1.158 -13.345 1.00 98.06 98 LEU A N 1
ATOM 770 C CA . LEU A 1 98 ? 12.727 -2.258 -13.520 1.00 98.06 98 LEU A CA 1
ATOM 771 C C . LEU A 1 98 ? 13.855 -1.836 -14.460 1.00 98.06 98 LEU A C 1
ATOM 773 O O . LEU A 1 98 ? 13.657 -1.733 -15.670 1.00 98.06 98 LEU A O 1
ATOM 777 N N . ARG A 1 99 ? 15.062 -1.654 -13.926 1.00 96.81 99 ARG A N 1
ATOM 778 C CA . ARG A 1 99 ? 16.260 -1.500 -14.762 1.00 96.81 99 ARG A CA 1
ATOM 779 C C . ARG A 1 99 ? 16.635 -2.847 -15.370 1.00 96.81 99 ARG A C 1
ATOM 781 O O . ARG A 1 99 ? 16.878 -3.800 -14.636 1.00 96.81 99 ARG A O 1
ATOM 788 N N . CYS A 1 100 ? 16.693 -2.918 -16.693 1.00 97.19 100 CYS A N 1
ATOM 789 C CA . CYS A 1 100 ? 16.977 -4.155 -17.417 1.00 97.19 100 CYS A CA 1
ATOM 790 C C . CYS A 1 100 ? 17.777 -3.898 -18.702 1.00 97.19 100 CYS A C 1
ATOM 792 O O . CYS A 1 100 ? 17.879 -2.766 -19.178 1.00 97.19 100 CYS A O 1
ATOM 794 N N . ASP A 1 101 ? 18.385 -4.951 -19.242 1.00 97.19 101 ASP A N 1
ATOM 795 C CA . ASP A 1 101 ? 18.927 -4.969 -20.602 1.00 97.19 101 ASP A CA 1
ATOM 796 C C . ASP A 1 101 ? 17.842 -5.405 -21.614 1.00 97.19 101 ASP A C 1
ATOM 798 O O . ASP A 1 101 ? 16.767 -5.869 -21.207 1.00 97.19 101 ASP A O 1
ATOM 802 N N . PRO A 1 102 ? 18.071 -5.214 -22.928 1.00 97.06 102 PRO A N 1
ATOM 803 C CA . PRO A 1 102 ? 17.111 -5.608 -23.957 1.00 97.06 102 PRO A CA 1
ATOM 804 C C . PRO A 1 102 ? 16.724 -7.089 -23.892 1.00 97.06 102 PRO A C 1
ATOM 806 O O . PRO A 1 102 ? 15.555 -7.426 -24.063 1.00 97.06 102 PRO A O 1
ATOM 809 N N . GLU A 1 103 ? 17.672 -7.974 -23.588 1.00 96.56 103 GLU A N 1
ATOM 810 C CA . GLU A 1 103 ? 17.449 -9.417 -23.504 1.00 96.56 103 GLU A CA 1
ATOM 811 C C . GLU A 1 103 ? 16.499 -9.779 -22.354 1.00 96.56 103 GLU A C 1
ATOM 813 O O . GLU A 1 103 ? 15.579 -10.584 -22.527 1.00 96.56 103 GLU A O 1
ATOM 818 N N . THR A 1 104 ? 16.685 -9.162 -21.184 1.00 96.19 104 THR A N 1
ATOM 819 C CA . THR A 1 104 ? 15.796 -9.318 -20.028 1.00 96.19 104 THR A CA 1
ATOM 820 C C . THR A 1 104 ? 14.416 -8.759 -20.335 1.00 96.19 104 THR A C 1
ATOM 822 O O . THR A 1 104 ? 13.424 -9.422 -20.033 1.00 96.19 104 THR A O 1
ATOM 825 N N . PHE A 1 105 ? 14.332 -7.581 -20.961 1.00 96.75 105 PHE A N 1
ATOM 826 C CA . PHE A 1 105 ? 13.053 -7.002 -21.370 1.00 96.75 105 PHE A CA 1
ATOM 827 C C . PHE A 1 105 ? 12.295 -7.929 -22.330 1.00 96.75 105 PHE A C 1
ATOM 829 O O . PHE A 1 105 ? 11.138 -8.256 -22.079 1.00 96.75 105 PHE A O 1
ATOM 836 N N . GLU A 1 106 ? 12.952 -8.445 -23.370 1.00 96.56 106 GLU A N 1
ATOM 837 C CA . GLU A 1 106 ? 12.327 -9.391 -24.295 1.00 96.56 106 GLU A CA 1
ATOM 838 C C . GLU A 1 106 ? 11.890 -10.696 -23.616 1.00 96.56 106 GLU A C 1
ATOM 840 O O . GLU A 1 106 ? 10.854 -11.271 -23.959 1.00 96.56 106 GLU A O 1
ATOM 845 N N . ALA A 1 107 ? 12.685 -11.200 -22.671 1.00 95.50 107 ALA A N 1
ATOM 846 C CA . ALA A 1 107 ? 12.344 -12.405 -21.928 1.00 95.50 107 ALA A CA 1
ATOM 847 C C . ALA A 1 107 ? 11.100 -12.197 -21.054 1.00 95.50 107 ALA A C 1
ATOM 849 O O . ALA A 1 107 ? 10.258 -13.088 -20.965 1.00 95.50 107 ALA A O 1
ATOM 850 N N . LEU A 1 108 ? 10.974 -11.015 -20.450 1.00 95.56 108 LEU A N 1
ATOM 851 C CA . LEU A 1 108 ? 9.788 -10.599 -19.716 1.00 95.56 108 LEU A CA 1
ATOM 852 C C . LEU A 1 108 ? 8.589 -10.445 -20.658 1.00 95.56 108 LEU A C 1
ATOM 854 O O . LEU A 1 108 ? 7.534 -10.992 -20.371 1.00 95.56 108 LEU A O 1
ATOM 858 N N . GLU A 1 109 ? 8.728 -9.810 -21.821 1.00 95.12 109 GLU A N 1
ATOM 859 C CA . GLU A 1 109 ? 7.637 -9.673 -22.805 1.00 95.12 109 GLU A CA 1
ATOM 860 C C . GLU A 1 109 ? 7.062 -11.022 -23.276 1.00 95.12 109 GLU A C 1
ATOM 862 O O . GLU A 1 109 ? 5.855 -11.151 -23.502 1.00 95.12 109 GLU A O 1
ATOM 867 N N . ARG A 1 110 ? 7.898 -12.060 -23.351 1.00 96.94 110 ARG A N 1
ATOM 868 C CA . ARG A 1 110 ? 7.478 -13.408 -23.769 1.00 96.94 110 ARG A CA 1
ATOM 869 C C . ARG A 1 110 ? 6.874 -14.254 -22.645 1.00 96.94 110 ARG A C 1
ATOM 871 O O . ARG A 1 110 ? 6.216 -15.246 -22.949 1.00 96.94 110 ARG A O 1
ATOM 878 N N . ASP A 1 111 ? 7.080 -13.886 -21.382 1.00 97.06 111 ASP A N 1
ATOM 879 C CA . ASP A 1 111 ? 6.705 -14.703 -20.224 1.00 97.06 111 ASP A CA 1
ATOM 880 C C . ASP A 1 111 ? 5.947 -13.875 -19.163 1.00 97.06 111 ASP A C 1
ATOM 882 O O . ASP A 1 111 ? 6.556 -13.192 -18.328 1.00 97.06 111 ASP A O 1
ATOM 886 N N . PRO A 1 112 ? 4.601 -13.940 -19.166 1.00 95.62 112 PRO A N 1
ATOM 887 C CA . PRO A 1 112 ? 3.771 -13.258 -18.178 1.00 95.62 112 PRO A CA 1
ATOM 888 C C . PRO A 1 112 ? 4.071 -13.659 -16.729 1.00 95.62 112 PRO A C 1
ATOM 890 O O . PRO A 1 112 ? 3.968 -12.813 -15.841 1.00 95.62 112 PRO A O 1
ATOM 893 N N . SER A 1 113 ? 4.467 -14.911 -16.477 1.00 96.69 113 SER A N 1
ATOM 894 C CA . SER A 1 113 ? 4.799 -15.383 -15.130 1.00 96.69 113 SER A CA 1
ATOM 895 C C . SER A 1 113 ? 6.077 -14.720 -14.627 1.00 96.69 113 SER A C 1
ATOM 897 O O . SER A 1 113 ? 6.095 -14.198 -13.513 1.00 96.69 113 SER A O 1
ATOM 899 N N . ARG A 1 114 ? 7.109 -14.610 -15.471 1.00 96.69 114 ARG A N 1
ATOM 900 C CA . ARG A 1 114 ? 8.339 -13.882 -15.110 1.00 96.69 114 ARG A CA 1
ATOM 901 C C . ARG A 1 114 ? 8.101 -12.388 -14.898 1.00 96.69 114 ARG A C 1
ATOM 903 O O . ARG A 1 114 ? 8.707 -11.805 -14.000 1.00 96.69 114 ARG A O 1
ATOM 910 N N . ARG A 1 115 ? 7.211 -11.759 -15.678 1.00 96.56 115 ARG A N 1
ATOM 911 C CA . ARG A 1 115 ? 6.786 -10.366 -15.419 1.00 96.56 115 ARG A CA 1
ATOM 912 C C . ARG A 1 115 ? 6.113 -10.225 -14.072 1.00 96.56 115 ARG A C 1
ATOM 914 O O . ARG A 1 115 ? 6.448 -9.308 -13.327 1.00 96.56 115 ARG A O 1
ATOM 921 N N . HIS A 1 116 ? 5.189 -11.125 -13.764 1.00 96.19 116 HIS A N 1
ATOM 922 C CA . HIS A 1 116 ? 4.484 -11.121 -12.494 1.00 96.19 116 HIS A CA 1
ATOM 923 C C . HIS A 1 116 ? 5.451 -11.293 -11.310 1.00 96.19 116 HIS A C 1
ATOM 925 O O . HIS A 1 116 ? 5.392 -10.518 -10.358 1.00 96.19 116 HIS A O 1
ATOM 931 N N . GLU A 1 117 ? 6.414 -12.213 -11.398 1.00 97.50 117 GLU A N 1
ATOM 932 C CA . GLU A 1 117 ? 7.452 -12.397 -10.372 1.00 97.50 117 GLU A CA 1
ATOM 933 C C . GLU A 1 117 ? 8.350 -11.162 -10.195 1.00 97.50 117 GLU A C 1
ATOM 935 O O . GLU A 1 117 ? 8.635 -10.756 -9.061 1.00 97.50 117 GLU A O 1
ATOM 940 N N . ALA A 1 118 ? 8.777 -10.535 -11.298 1.00 97.62 118 ALA A N 1
ATOM 941 C CA . ALA A 1 118 ? 9.554 -9.297 -11.253 1.00 97.62 118 ALA A CA 1
ATOM 942 C C . ALA A 1 118 ? 8.754 -8.169 -10.585 1.00 97.62 118 ALA A C 1
ATOM 944 O O . ALA A 1 118 ? 9.278 -7.434 -9.746 1.00 97.62 118 ALA A O 1
ATOM 945 N N . PHE A 1 119 ? 7.464 -8.075 -10.902 1.00 97.81 119 PHE A N 1
ATOM 946 C CA . PHE A 1 119 ? 6.577 -7.085 -10.318 1.00 97.81 119 PHE A CA 1
ATOM 947 C C . PHE A 1 119 ? 6.385 -7.325 -8.809 1.00 97.81 119 PHE A C 1
ATOM 949 O O . PHE A 1 119 ? 6.640 -6.421 -8.010 1.00 97.81 119 PHE A O 1
ATOM 956 N N . LEU A 1 120 ? 6.058 -8.553 -8.393 1.00 98.25 120 LEU A N 1
ATOM 957 C CA . LEU A 1 120 ? 5.963 -8.920 -6.976 1.00 98.25 120 LEU A CA 1
ATOM 958 C C . LEU A 1 120 ? 7.261 -8.625 -6.215 1.00 98.25 120 LEU A C 1
ATOM 960 O O . LEU A 1 120 ? 7.215 -8.169 -5.075 1.00 98.25 120 LEU A O 1
ATOM 964 N N . THR A 1 121 ? 8.424 -8.849 -6.830 1.00 98.38 121 THR A N 1
ATOM 965 C CA . THR A 1 121 ? 9.722 -8.526 -6.215 1.00 98.38 121 THR A CA 1
ATOM 966 C C . THR A 1 121 ? 9.838 -7.031 -5.916 1.00 98.38 121 THR A C 1
ATOM 968 O O . THR A 1 121 ? 10.095 -6.654 -4.772 1.00 98.38 121 THR A O 1
ATOM 971 N N . LEU A 1 122 ? 9.536 -6.171 -6.892 1.00 98.62 122 LEU A N 1
ATOM 972 C CA . LEU A 1 122 ? 9.572 -4.716 -6.707 1.00 98.62 122 LEU A CA 1
ATOM 973 C C . LEU A 1 122 ? 8.502 -4.222 -5.711 1.00 98.62 122 LEU A C 1
ATOM 975 O O . LEU A 1 122 ? 8.742 -3.270 -4.962 1.00 98.62 122 LEU A O 1
ATOM 979 N N . MET A 1 123 ? 7.333 -4.873 -5.653 1.00 98.50 123 MET A N 1
ATOM 980 C CA . MET A 1 123 ? 6.314 -4.619 -4.623 1.00 98.50 123 MET A CA 1
ATOM 981 C C . MET A 1 123 ? 6.850 -4.895 -3.218 1.00 98.50 123 MET A C 1
ATOM 983 O O . MET A 1 123 ? 6.734 -4.037 -2.339 1.00 98.50 123 MET A O 1
ATOM 987 N N . ARG A 1 124 ? 7.491 -6.051 -3.015 1.00 98.38 124 ARG A N 1
ATOM 988 C CA . ARG A 1 124 ? 8.096 -6.431 -1.728 1.00 98.38 124 ARG A CA 1
ATOM 989 C C . ARG A 1 124 ? 9.176 -5.442 -1.301 1.00 98.38 124 ARG A C 1
ATOM 991 O O . ARG A 1 124 ? 9.159 -4.983 -0.160 1.00 98.38 124 ARG A O 1
ATOM 998 N N . GLU A 1 125 ? 10.070 -5.068 -2.214 1.00 98.25 125 GLU A N 1
ATOM 999 C CA . GLU A 1 125 ? 11.123 -4.077 -1.953 1.00 98.25 125 GLU A CA 1
ATOM 1000 C C . GLU A 1 125 ? 10.545 -2.728 -1.506 1.00 98.25 125 GLU A C 1
ATOM 1002 O O . GLU A 1 125 ? 11.011 -2.137 -0.526 1.00 98.25 125 GLU A O 1
ATOM 1007 N N . ARG A 1 126 ? 9.483 -2.260 -2.173 1.00 98.31 126 ARG A N 1
ATOM 1008 C CA . ARG A 1 126 ? 8.803 -1.015 -1.801 1.00 98.31 126 ARG A CA 1
ATOM 1009 C C . ARG A 1 126 ? 8.188 -1.084 -0.408 1.00 98.31 126 ARG A C 1
ATOM 1011 O O . ARG A 1 126 ? 8.398 -0.169 0.387 1.00 98.31 126 ARG A O 1
ATOM 1018 N N . LEU A 1 127 ? 7.457 -2.154 -0.103 1.00 97.94 127 LEU A N 1
ATOM 1019 C CA . LEU A 1 127 ? 6.813 -2.336 1.201 1.00 97.94 127 LEU A CA 1
ATOM 1020 C C . LEU A 1 127 ? 7.850 -2.418 2.331 1.00 97.94 127 LEU A C 1
ATOM 1022 O O . LEU A 1 127 ? 7.681 -1.780 3.370 1.00 97.94 127 LEU A O 1
ATOM 1026 N N . LEU A 1 128 ? 8.969 -3.112 2.101 1.00 98.00 128 LEU A N 1
ATOM 1027 C CA . LEU A 1 128 ? 10.109 -3.145 3.023 1.00 98.00 128 LEU A CA 1
ATOM 1028 C C . LEU A 1 128 ? 10.679 -1.742 3.276 1.00 98.00 128 LEU A C 1
ATOM 1030 O O . LEU A 1 128 ? 10.921 -1.363 4.428 1.00 98.00 128 LEU A O 1
ATOM 1034 N N . HIS A 1 129 ? 10.859 -0.948 2.217 1.00 97.88 129 HIS A N 1
ATOM 1035 C CA . HIS A 1 129 ? 11.317 0.435 2.339 1.00 97.88 129 HIS A CA 1
ATOM 1036 C C . HIS A 1 129 ? 10.326 1.300 3.134 1.00 97.88 129 HIS A C 1
ATOM 1038 O O . HIS A 1 129 ? 10.734 2.050 4.026 1.00 97.88 129 HIS A O 1
ATOM 1044 N N . TRP A 1 130 ? 9.025 1.161 2.862 1.00 98.12 130 TRP A N 1
ATOM 1045 C CA . TRP A 1 130 ? 7.969 1.883 3.572 1.00 98.12 130 TRP A CA 1
ATOM 1046 C C . TRP A 1 130 ? 7.964 1.570 5.066 1.00 98.12 130 TRP A C 1
ATOM 1048 O O . TRP A 1 130 ? 7.996 2.495 5.880 1.00 98.12 130 TRP A O 1
ATOM 1058 N N . VAL A 1 131 ? 8.019 0.290 5.447 1.00 97.81 131 VAL A N 1
ATOM 1059 C CA . VAL A 1 131 ? 8.098 -0.110 6.862 1.00 97.81 131 VAL A CA 1
ATOM 1060 C C . VAL A 1 131 ? 9.365 0.422 7.520 1.00 97.81 131 VAL A C 1
ATOM 1062 O O . VAL A 1 131 ? 9.303 0.911 8.648 1.00 97.81 131 VAL A O 1
ATOM 1065 N N . SER A 1 132 ? 10.507 0.397 6.826 1.00 97.94 132 SER A N 1
ATOM 1066 C CA . SER A 1 132 ? 11.747 0.964 7.363 1.00 97.94 132 SER A CA 1
ATOM 1067 C C . SER A 1 132 ? 11.596 2.455 7.684 1.00 97.94 132 SER A C 1
ATOM 1069 O O . SER A 1 132 ? 11.952 2.879 8.787 1.00 97.94 132 SER A O 1
ATOM 1071 N N . LEU A 1 133 ? 11.019 3.237 6.765 1.00 98.12 133 LEU A N 1
ATOM 1072 C CA . LEU A 1 133 ? 10.779 4.666 6.967 1.00 98.12 133 LEU A CA 1
ATOM 1073 C C . LEU A 1 133 ? 9.750 4.928 8.078 1.00 98.12 133 LEU A C 1
ATOM 1075 O O . LEU A 1 133 ? 9.977 5.783 8.937 1.00 98.12 133 LEU A O 1
ATOM 1079 N N . ALA A 1 134 ? 8.634 4.192 8.093 1.00 97.75 134 ALA A N 1
ATOM 1080 C CA . ALA A 1 134 ? 7.631 4.297 9.151 1.00 97.75 134 ALA A CA 1
ATOM 1081 C C . ALA A 1 134 ? 8.253 3.998 10.518 1.00 97.75 134 ALA A C 1
ATOM 1083 O O . ALA A 1 134 ? 8.095 4.782 11.451 1.00 97.75 134 ALA A O 1
ATOM 1084 N N . ARG A 1 135 ? 9.040 2.926 10.635 1.00 97.06 135 ARG A N 1
ATOM 1085 C CA . ARG A 1 135 ? 9.736 2.572 11.875 1.00 97.06 135 ARG A CA 1
ATOM 1086 C C . ARG A 1 135 ? 10.711 3.661 12.317 1.00 97.06 135 ARG A C 1
ATOM 1088 O O . ARG A 1 135 ? 10.705 4.025 13.488 1.00 97.06 135 ARG A O 1
ATOM 1095 N N . GLU A 1 136 ? 11.520 4.193 11.403 1.00 97.69 136 GLU A N 1
ATOM 1096 C CA . GLU A 1 136 ? 12.473 5.270 11.702 1.00 97.69 136 GLU A CA 1
ATOM 1097 C C . GLU A 1 136 ? 11.768 6.517 12.259 1.00 97.69 136 GLU A C 1
ATOM 1099 O O . GLU A 1 136 ? 12.237 7.127 13.221 1.00 97.69 136 GLU A O 1
ATOM 1104 N N . ARG A 1 137 ? 10.629 6.899 11.670 1.00 97.94 137 ARG A N 1
ATOM 1105 C CA . ARG A 1 137 ? 9.964 8.176 11.965 1.00 97.94 137 ARG A CA 1
ATOM 1106 C C . ARG A 1 137 ? 8.901 8.089 13.058 1.00 97.94 137 ARG A C 1
ATOM 1108 O O . ARG A 1 137 ? 8.801 9.003 13.876 1.00 97.94 137 ARG A O 1
ATOM 1115 N N . LEU A 1 138 ? 8.115 7.017 13.081 1.00 97.94 138 LEU A N 1
ATOM 1116 C CA . LEU A 1 138 ? 6.926 6.866 13.925 1.00 97.94 138 LEU A CA 1
ATOM 1117 C C . LEU A 1 138 ? 7.240 6.176 15.259 1.00 97.94 138 LEU A C 1
ATOM 1119 O O . LEU A 1 138 ? 6.777 6.633 16.309 1.00 97.94 138 LEU A O 1
ATOM 1123 N N . ALA A 1 139 ? 8.080 5.134 15.257 1.00 95.69 139 ALA A N 1
ATOM 1124 C CA . ALA A 1 139 ? 8.340 4.334 16.457 1.00 95.69 139 ALA A CA 1
ATOM 1125 C C . ALA A 1 139 ? 8.979 5.133 17.616 1.00 95.69 139 ALA A C 1
ATOM 1127 O O . ALA A 1 139 ? 8.495 5.004 18.743 1.00 95.69 139 ALA A O 1
ATOM 1128 N N . PRO A 1 140 ? 9.962 6.040 17.399 1.00 96.81 140 PRO A N 1
ATOM 1129 C CA . PRO A 1 140 ? 10.514 6.874 18.477 1.00 96.81 140 PRO A CA 1
ATOM 1130 C C . PRO A 1 140 ? 9.487 7.805 19.136 1.00 96.81 140 PRO A C 1
ATOM 1132 O O . PRO A 1 140 ? 9.724 8.356 20.213 1.00 96.81 140 PRO A O 1
ATOM 1135 N N . ARG A 1 141 ? 8.346 8.021 18.474 1.00 96.12 141 ARG A N 1
ATOM 1136 C CA . ARG A 1 141 ? 7.237 8.850 18.951 1.00 96.12 141 ARG A CA 1
ATOM 1137 C C . ARG A 1 141 ? 6.113 8.023 19.576 1.00 96.12 141 ARG A C 1
ATOM 1139 O O . ARG A 1 141 ? 5.177 8.619 20.097 1.00 96.12 141 ARG A O 1
ATOM 1146 N N . GLY A 1 142 ? 6.224 6.692 19.564 1.00 95.88 142 GLY A N 1
ATOM 1147 C CA . GLY A 1 142 ? 5.186 5.778 20.036 1.00 95.88 142 GLY A CA 1
ATOM 1148 C C . GLY A 1 142 ? 3.948 5.745 19.138 1.00 95.88 142 GLY A C 1
ATOM 1149 O O . GLY A 1 142 ? 2.879 5.375 19.612 1.00 95.88 142 GLY A O 1
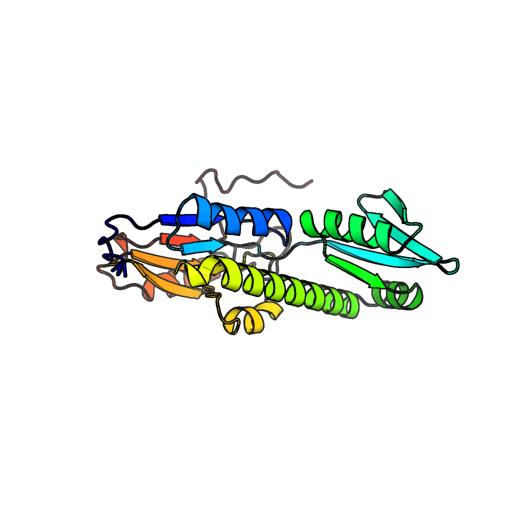ATOM 1150 N N . ILE A 1 143 ? 4.073 6.162 17.873 1.00 97.94 143 ILE A N 1
ATOM 1151 C CA . ILE A 1 143 ? 2.970 6.148 16.908 1.00 97.94 143 ILE A CA 1
ATOM 1152 C C . ILE A 1 143 ? 2.911 4.757 16.277 1.00 97.94 143 ILE A C 1
ATOM 1154 O O . ILE A 1 143 ? 3.901 4.304 15.697 1.00 97.94 143 ILE A O 1
ATOM 1158 N N . ARG A 1 144 ? 1.764 4.080 16.389 1.00 97.69 144 ARG A N 1
ATOM 1159 C CA . ARG A 1 144 ? 1.549 2.762 15.766 1.00 97.69 144 ARG A CA 1
ATOM 1160 C C . ARG A 1 144 ? 1.401 2.909 14.254 1.00 97.69 144 ARG A C 1
ATOM 1162 O O . ARG A 1 144 ? 0.745 3.842 13.792 1.00 97.69 144 ARG A O 1
ATOM 1169 N N . PHE A 1 145 ? 1.972 1.979 13.498 1.00 98.50 145 PHE A N 1
ATOM 1170 C CA . PHE A 1 145 ? 1.782 1.895 12.054 1.00 98.50 145 PHE A CA 1
ATOM 1171 C C . PHE A 1 145 ? 0.970 0.644 11.732 1.00 98.50 145 PHE A C 1
ATOM 1173 O O . PHE A 1 145 ? 1.419 -0.478 11.960 1.00 98.50 145 PHE A O 1
ATOM 1180 N N . LEU A 1 146 ? -0.250 0.867 11.265 1.00 98.50 146 LEU A N 1
ATOM 1181 C CA . LEU A 1 146 ? -1.239 -0.143 10.938 1.00 98.50 146 LEU A CA 1
ATOM 1182 C C . LEU A 1 146 ? -1.491 -0.078 9.435 1.00 98.50 146 LEU A C 1
ATOM 1184 O O . LEU A 1 146 ? -1.519 1.006 8.844 1.00 98.50 146 LEU A O 1
ATOM 1188 N N . TRP A 1 147 ? -1.723 -1.222 8.820 1.00 97.75 147 TRP A N 1
ATOM 1189 C CA . TRP A 1 147 ? -2.110 -1.262 7.420 1.00 97.75 147 TRP A CA 1
ATOM 1190 C C . TRP A 1 147 ? -2.993 -2.462 7.123 1.00 97.75 147 TRP A C 1
ATOM 1192 O O . TRP A 1 147 ? -2.983 -3.484 7.820 1.00 97.75 147 TRP A O 1
ATOM 1202 N N . ASN A 1 148 ? -3.757 -2.314 6.062 1.00 97.00 148 ASN A N 1
ATOM 1203 C CA . ASN A 1 148 ? -4.479 -3.388 5.440 1.00 97.00 148 ASN A CA 1
ATOM 1204 C C . ASN A 1 148 ? -4.246 -3.359 3.932 1.00 97.00 148 ASN A C 1
ATOM 1206 O O . ASN A 1 148 ? -3.759 -2.365 3.394 1.00 97.00 148 ASN A O 1
ATOM 1210 N N . CYS A 1 149 ? -4.567 -4.472 3.288 1.00 96.44 149 CYS A N 1
ATOM 1211 C CA . CYS A 1 149 ? -4.647 -4.541 1.838 1.00 96.44 149 CYS A CA 1
ATOM 1212 C C . CYS A 1 149 ? -5.994 -4.003 1.351 1.00 96.44 149 CYS A C 1
ATOM 1214 O O . CYS A 1 149 ? -6.957 -3.988 2.119 1.00 96.44 149 CYS A O 1
ATOM 1216 N N . GLY A 1 150 ? -6.048 -3.615 0.084 1.00 96.38 150 GLY A N 1
ATOM 1217 C CA . GLY A 1 150 ? -7.286 -3.492 -0.674 1.00 96.38 150 GLY A CA 1
ATOM 1218 C C . GLY A 1 150 ? -7.425 -4.632 -1.683 1.00 96.38 150 GLY A C 1
ATOM 1219 O O . GLY A 1 150 ? -6.638 -5.587 -1.684 1.00 96.38 150 GLY A O 1
ATOM 1220 N N . ASN A 1 151 ? -8.454 -4.571 -2.521 1.00 95.31 151 ASN A N 1
ATOM 1221 C CA . ASN A 1 151 ? -8.807 -5.676 -3.403 1.00 95.31 151 ASN A CA 1
ATOM 1222 C C . ASN A 1 151 ? -7.802 -5.913 -4.537 1.00 95.31 151 ASN A C 1
ATOM 1224 O O . ASN A 1 151 ? -7.700 -7.052 -5.001 1.00 95.31 151 ASN A O 1
ATOM 1228 N N . ASP A 1 152 ? -7.037 -4.887 -4.930 1.00 94.31 152 ASP A N 1
ATOM 1229 C CA . ASP A 1 152 ? -5.996 -4.978 -5.960 1.00 94.31 152 ASP A CA 1
ATOM 1230 C C . ASP A 1 152 ? -4.687 -5.596 -5.442 1.00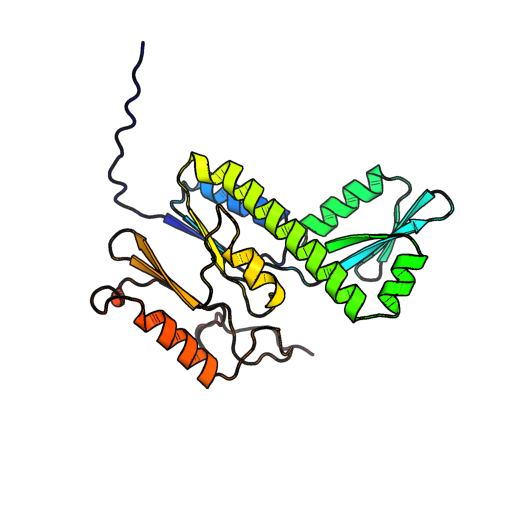 94.31 152 ASP A C 1
ATOM 1232 O O . ASP A 1 152 ? -3.863 -6.059 -6.233 1.00 94.31 152 ASP A O 1
ATOM 1236 N N . ASP A 1 153 ? -4.474 -5.614 -4.124 1.00 97.50 153 ASP A N 1
ATOM 1237 C CA . ASP A 1 153 ? -3.215 -6.062 -3.534 1.00 97.50 153 ASP A CA 1
ATOM 1238 C C . ASP A 1 153 ? -3.034 -7.590 -3.640 1.00 97.50 153 ASP A C 1
ATOM 1240 O O . ASP A 1 153 ? -3.854 -8.341 -3.097 1.00 97.50 153 ASP A O 1
ATOM 1244 N N . PRO A 1 154 ? -1.928 -8.087 -4.232 1.00 97.00 154 PRO A N 1
ATOM 124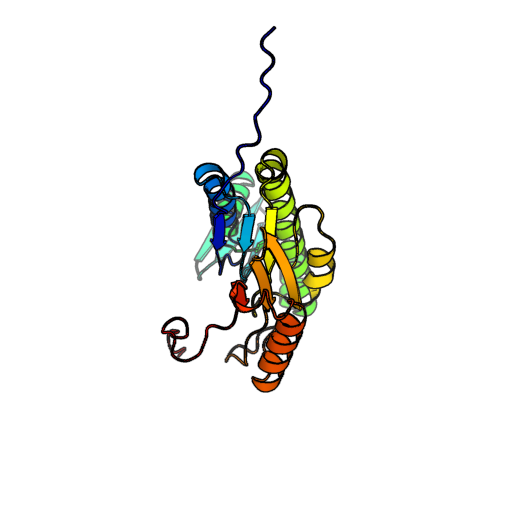5 C CA . PRO A 1 154 ? -1.697 -9.523 -4.404 1.00 97.00 154 PRO A CA 1
ATOM 1246 C C . PRO A 1 154 ? -1.668 -10.305 -3.082 1.00 97.00 154 PRO A C 1
ATOM 1248 O O . PRO A 1 154 ? -1.056 -9.874 -2.100 1.00 97.00 154 PRO A O 1
ATOM 1251 N N . LEU A 1 155 ? -2.283 -11.492 -3.064 1.00 96.88 155 LEU A N 1
ATOM 1252 C CA . LEU A 1 155 ? -2.301 -12.396 -1.901 1.00 96.88 155 LEU A CA 1
ATOM 1253 C C . LEU A 1 155 ? -0.898 -12.932 -1.564 1.00 96.88 155 LEU A C 1
ATOM 1255 O O . LEU A 1 155 ? -0.590 -13.233 -0.413 1.00 96.88 155 LEU A O 1
ATOM 1259 N N . GLU A 1 156 ? -0.008 -12.992 -2.553 1.00 97.81 156 GLU A N 1
ATOM 1260 C CA . GLU A 1 156 ? 1.389 -13.428 -2.450 1.00 97.81 156 GLU A CA 1
ATOM 1261 C C . GLU A 1 156 ? 2.259 -12.509 -1.576 1.00 97.81 156 GLU A C 1
ATOM 1263 O O . GLU A 1 156 ? 3.423 -12.829 -1.290 1.00 97.81 156 GLU A O 1
ATOM 1268 N N . LEU A 1 157 ? 1.724 -11.350 -1.180 1.00 97.38 157 LEU A N 1
ATOM 1269 C CA . LEU A 1 157 ? 2.363 -10.414 -0.260 1.00 97.38 157 LEU A CA 1
ATOM 1270 C C . LEU A 1 157 ? 1.970 -10.664 1.201 1.00 97.38 157 LEU A C 1
ATOM 1272 O O . LEU A 1 157 ? 2.720 -10.245 2.081 1.00 97.38 157 LEU A O 1
ATOM 1276 N N . ASP A 1 158 ? 0.880 -11.386 1.481 1.00 97.00 158 ASP A N 1
ATOM 1277 C CA . ASP A 1 158 ? 0.376 -11.603 2.846 1.00 97.00 158 ASP A CA 1
ATOM 1278 C C . ASP A 1 158 ? 1.424 -12.193 3.803 1.00 97.00 158 ASP A C 1
ATOM 1280 O O . ASP A 1 158 ? 1.557 -11.660 4.908 1.00 97.00 158 ASP A O 1
ATOM 1284 N N . PRO A 1 159 ? 2.226 -13.213 3.416 1.00 96.50 159 PRO A N 1
ATOM 1285 C CA . PRO A 1 159 ? 3.264 -13.741 4.301 1.00 96.50 159 PRO A CA 1
ATOM 1286 C C . PRO A 1 159 ? 4.291 -12.679 4.703 1.00 96.50 159 PRO A C 1
ATOM 1288 O O . PRO A 1 159 ? 4.680 -12.599 5.864 1.00 96.50 159 PRO A O 1
ATOM 1291 N N . LEU A 1 160 ? 4.686 -11.813 3.761 1.00 96.62 160 LEU A N 1
ATOM 1292 C CA . LEU A 1 160 ? 5.581 -10.697 4.055 1.00 96.62 160 LEU A CA 1
ATOM 1293 C C . LEU A 1 160 ? 4.893 -9.706 5.002 1.00 96.62 160 LEU A C 1
ATOM 1295 O O . LEU A 1 160 ? 5.453 -9.361 6.037 1.00 96.62 160 LEU A O 1
ATOM 1299 N N . LEU A 1 161 ? 3.681 -9.258 4.668 1.00 96.69 161 LEU A N 1
ATOM 1300 C CA . LEU A 1 161 ? 2.948 -8.253 5.443 1.00 96.69 161 LEU A CA 1
ATOM 1301 C C . LEU A 1 161 ? 2.702 -8.691 6.893 1.00 96.69 161 LEU A C 1
ATOM 1303 O O . LEU A 1 161 ? 2.798 -7.864 7.802 1.00 96.69 161 LEU A O 1
ATOM 1307 N N . ALA A 1 162 ? 2.433 -9.979 7.115 1.00 95.00 162 ALA A N 1
ATOM 1308 C CA . ALA A 1 162 ? 2.197 -10.554 8.436 1.00 95.00 162 ALA A CA 1
ATOM 1309 C C . ALA A 1 162 ? 3.446 -10.573 9.336 1.00 95.00 162 ALA A C 1
ATOM 1311 O O . ALA A 1 162 ? 3.314 -10.525 10.560 1.00 95.00 162 ALA A O 1
ATOM 1312 N N . GLU A 1 163 ? 4.646 -10.628 8.752 1.00 92.62 163 GLU A N 1
ATOM 1313 C CA . GLU A 1 163 ? 5.904 -10.810 9.486 1.00 92.62 163 GLU A CA 1
ATOM 1314 C C . GLU A 1 163 ? 6.737 -9.526 9.624 1.00 92.62 163 GLU A C 1
ATOM 1316 O O . GLU A 1 163 ? 7.768 -9.533 10.300 1.00 92.62 163 GLU A O 1
ATOM 1321 N N . LEU A 1 164 ? 6.312 -8.409 9.020 1.00 91.06 164 LEU A N 1
ATOM 1322 C CA . LEU A 1 164 ? 7.101 -7.176 8.962 1.00 91.06 164 LEU A CA 1
ATOM 1323 C C . LEU A 1 164 ? 7.187 -6.443 10.316 1.00 91.06 164 LEU A C 1
ATOM 1325 O O . LEU A 1 164 ? 6.216 -5.820 10.755 1.00 91.06 164 LEU A O 1
ATOM 1329 N N . PRO A 1 165 ? 8.365 -6.400 10.975 1.00 88.19 165 PRO A N 1
ATOM 1330 C CA . PRO A 1 165 ? 8.485 -5.757 12.277 1.00 88.19 165 PRO A CA 1
ATOM 1331 C C . PRO A 1 165 ? 8.328 -4.238 12.168 1.00 88.19 165 PRO A C 1
ATOM 1333 O O . PRO A 1 165 ? 9.073 -3.570 11.447 1.00 88.19 165 PRO A O 1
ATOM 1336 N N . GLY A 1 166 ? 7.418 -3.674 12.963 1.00 88.44 166 GLY A N 1
ATOM 1337 C CA . GLY A 1 166 ? 7.138 -2.234 12.976 1.00 88.44 166 GLY A CA 1
ATOM 1338 C C . GLY A 1 166 ? 5.945 -1.812 12.116 1.00 88.44 166 GLY A C 1
ATOM 1339 O O . GLY A 1 166 ? 5.663 -0.618 12.058 1.00 88.44 166 GLY A O 1
ATOM 1340 N N . ALA A 1 167 ? 5.240 -2.767 11.506 1.00 95.75 167 ALA A N 1
ATOM 1341 C CA . ALA A 1 167 ? 3.917 -2.587 10.921 1.00 95.75 167 ALA A CA 1
ATOM 1342 C C . ALA A 1 167 ? 2.966 -3.665 11.461 1.00 95.75 167 ALA A C 1
ATOM 1344 O O . ALA A 1 167 ? 3.386 -4.786 11.737 1.00 95.75 167 ALA A O 1
ATOM 1345 N N . GLU A 1 168 ? 1.687 -3.341 11.624 1.00 97.31 168 GLU A N 1
ATOM 1346 C CA . GLU A 1 168 ? 0.667 -4.312 12.023 1.00 97.31 168 GLU A CA 1
ATOM 1347 C C . GLU A 1 168 ? -0.286 -4.557 10.854 1.00 97.31 168 GLU A C 1
ATOM 1349 O O . GLU A 1 168 ? -1.083 -3.684 10.506 1.00 97.31 168 GLU A O 1
ATOM 1354 N N . PHE A 1 169 ? -0.195 -5.745 10.252 1.00 98.00 169 PHE A N 1
ATOM 1355 C CA . PHE A 1 169 ? -1.111 -6.194 9.206 1.00 98.00 169 PHE A CA 1
ATOM 1356 C C . PHE A 1 169 ? -2.428 -6.697 9.796 1.00 98.00 169 PHE A C 1
ATOM 1358 O O . PHE A 1 169 ? -2.436 -7.568 10.677 1.00 98.00 169 PHE A O 1
ATOM 1365 N N . LEU A 1 170 ? -3.530 -6.097 9.339 1.00 97.38 170 LEU A N 1
ATOM 1366 C CA . LEU A 1 170 ? -4.841 -6.236 9.970 1.00 97.38 170 LEU A CA 1
ATOM 1367 C C . LEU A 1 170 ? -5.834 -7.123 9.211 1.00 97.38 170 LEU A C 1
ATOM 1369 O O . LEU A 1 170 ? -6.931 -7.324 9.724 1.00 97.38 170 LEU A O 1
ATOM 1373 N N . GLU A 1 171 ? -5.483 -7.665 8.045 1.00 97.00 171 GLU A N 1
ATOM 1374 C CA . GLU A 1 171 ? -6.423 -8.440 7.227 1.00 97.00 171 GLU A CA 1
ATOM 1375 C C . GLU A 1 171 ? -7.082 -9.572 8.028 1.00 97.00 171 GLU A C 1
ATOM 1377 O O . GLU A 1 171 ? -6.402 -10.429 8.597 1.00 97.00 171 GLU A O 1
ATOM 1382 N N . GLY A 1 172 ? -8.418 -9.563 8.093 1.00 96.94 172 GLY A N 1
ATOM 1383 C CA . GLY A 1 172 ? -9.194 -10.575 8.814 1.00 96.94 172 GLY A CA 1
ATOM 1384 C C . GLY A 1 172 ? -9.100 -10.484 10.343 1.00 96.94 172 GLY A C 1
ATOM 1385 O O . GLY A 1 172 ? -9.386 -11.467 11.035 1.00 96.94 172 GLY A O 1
ATOM 1386 N N . ARG A 1 173 ? -8.700 -9.334 10.901 1.00 97.94 173 ARG A N 1
ATOM 1387 C CA . ARG A 1 173 ? -8.466 -9.167 12.344 1.00 97.94 173 ARG A CA 1
ATOM 1388 C C . ARG A 1 173 ? -9.231 -7.990 12.933 1.00 97.94 173 ARG A C 1
ATOM 1390 O O . ARG A 1 173 ? -9.348 -6.931 12.318 1.00 97.94 173 ARG A O 1
ATOM 1397 N N . ALA A 1 174 ? -9.663 -8.156 14.182 1.00 98.50 174 ALA A N 1
ATOM 1398 C CA . ALA A 1 174 ? -10.016 -7.051 15.059 1.00 98.50 174 ALA A CA 1
ATOM 1399 C C . ALA A 1 174 ? -8.977 -6.915 16.173 1.00 98.50 174 ALA A C 1
ATOM 1401 O O . ALA A 1 174 ? -8.610 -7.893 16.826 1.00 98.50 174 ALA A O 1
ATOM 1402 N N . ILE A 1 175 ? -8.489 -5.697 16.394 1.00 97.94 175 ILE A N 1
ATOM 1403 C CA . ILE A 1 175 ? -7.489 -5.409 17.423 1.00 97.94 175 ILE A CA 1
ATOM 1404 C C . ILE A 1 175 ? -7.978 -4.325 18.388 1.00 97.94 175 ILE A C 1
ATOM 1406 O O . ILE A 1 175 ? -8.675 -3.398 17.969 1.00 97.94 175 ILE A O 1
ATOM 1410 N N . PRO A 1 176 ? -7.576 -4.367 19.669 1.00 97.12 176 PRO A N 1
ATOM 1411 C CA . PRO A 1 176 ? -7.764 -3.230 20.555 1.00 97.12 176 PRO A CA 1
ATOM 1412 C C . PRO A 1 176 ? -6.916 -2.049 20.058 1.00 97.12 176 PRO A C 1
ATOM 1414 O O . PRO A 1 176 ? -5.694 -2.151 19.872 1.00 97.12 176 PRO A O 1
ATOM 1417 N N . LEU A 1 177 ? -7.568 -0.909 19.835 1.00 95.75 177 LEU A N 1
ATOM 1418 C CA . LEU A 1 177 ? -6.916 0.309 19.365 1.00 95.75 177 LEU A CA 1
ATOM 1419 C C . LEU A 1 177 ? -6.546 1.213 20.544 1.00 95.75 177 LEU A C 1
ATOM 1421 O O . LEU A 1 177 ? -5.367 1.521 20.731 1.00 95.75 177 LEU A O 1
ATOM 1425 N N . PHE A 1 178 ? -7.540 1.602 21.351 1.00 94.69 178 PHE A N 1
ATOM 1426 C CA . PHE A 1 178 ? -7.345 2.321 22.613 1.00 94.69 178 PHE A CA 1
ATOM 1427 C C . PHE A 1 178 ? -8.570 2.191 23.529 1.00 94.69 178 PHE A C 1
ATOM 1429 O O . PHE A 1 178 ? -9.707 2.320 23.080 1.00 94.69 178 PHE A O 1
ATOM 1436 N N . GLY A 1 179 ? -8.358 2.000 24.834 1.00 93.75 179 GLY A N 1
ATOM 1437 C CA . GLY A 1 179 ? -9.466 1.865 25.784 1.00 93.75 179 GLY A CA 1
ATOM 1438 C C . GLY A 1 179 ? -10.436 0.754 25.364 1.00 93.75 179 GLY A C 1
ATOM 1439 O O . GLY A 1 179 ? -10.026 -0.395 25.264 1.00 93.75 179 GLY A O 1
ATOM 1440 N N . ARG A 1 180 ? -11.700 1.120 25.105 1.00 95.25 180 ARG A N 1
ATOM 1441 C CA . ARG A 1 180 ? -12.767 0.218 24.623 1.00 95.25 180 ARG A CA 1
ATOM 1442 C C . ARG A 1 180 ? -12.933 0.207 23.097 1.00 95.25 180 ARG A C 1
ATOM 1444 O O . ARG A 1 180 ? -13.805 -0.480 22.584 1.00 95.25 180 ARG A O 1
ATOM 1451 N N . VAL A 1 181 ? -12.154 1.010 22.373 1.00 97.19 181 VAL A N 1
ATOM 1452 C CA . VAL A 1 181 ? -12.244 1.122 20.913 1.00 97.19 181 VAL A CA 1
ATOM 1453 C C . VAL A 1 181 ? -11.445 -0.000 20.271 1.00 97.19 181 VAL A C 1
ATOM 1455 O O . VAL A 1 181 ? -10.245 -0.150 20.523 1.00 97.19 181 VAL A O 1
ATOM 1458 N N . TRP A 1 182 ? -12.118 -0.739 19.398 1.00 98.25 182 TRP A N 1
ATOM 1459 C CA . TRP A 1 182 ? -11.540 -1.779 18.556 1.00 98.25 182 TRP A CA 1
ATOM 1460 C C . TRP A 1 182 ? -11.410 -1.290 17.117 1.00 98.25 182 TRP A C 1
ATOM 1462 O O . TRP A 1 182 ? -12.188 -0.450 16.673 1.00 98.25 182 TRP A O 1
ATOM 1472 N N . LEU A 1 183 ? -10.432 -1.819 16.390 1.00 98.56 183 LEU A N 1
ATOM 1473 C CA . LEU A 1 183 ? -10.283 -1.634 14.951 1.00 98.56 183 LEU A CA 1
ATOM 1474 C C . LEU A 1 183 ? -10.418 -2.998 14.274 1.00 98.56 183 LEU A C 1
ATOM 1476 O O . LEU A 1 183 ? -9.549 -3.849 14.450 1.00 98.56 183 LEU A O 1
ATOM 1480 N N . ALA A 1 184 ? -11.508 -3.190 13.537 1.00 98.44 184 ALA A N 1
ATOM 1481 C CA . ALA A 1 184 ? -11.791 -4.359 12.708 1.00 98.44 184 ALA A CA 1
ATOM 1482 C C . ALA A 1 184 ? -11.402 -4.067 11.258 1.00 98.44 184 ALA A C 1
ATOM 1484 O O . ALA A 1 184 ? -11.740 -2.995 10.762 1.00 98.44 184 ALA A O 1
ATOM 1485 N N . SER A 1 185 ? -10.720 -4.992 10.579 1.00 98.19 185 SER A N 1
ATOM 1486 C CA . SER A 1 185 ? -10.225 -4.753 9.220 1.00 98.19 185 SER A CA 1
ATOM 1487 C C . SER A 1 185 ? -10.501 -5.905 8.253 1.00 98.19 185 SER A C 1
ATOM 1489 O O . SER A 1 185 ? -10.242 -7.068 8.568 1.00 98.19 185 SER A O 1
ATOM 1491 N N . VAL A 1 186 ? -10.989 -5.562 7.058 1.00 98.19 186 VAL A N 1
ATOM 1492 C CA . VAL A 1 186 ? -11.199 -6.473 5.919 1.00 98.19 186 VAL A CA 1
ATOM 1493 C C . VAL A 1 186 ? -10.819 -5.744 4.631 1.00 98.19 186 VAL A C 1
ATOM 1495 O O . VAL A 1 186 ? -11.358 -4.685 4.329 1.00 98.19 186 VAL A O 1
ATOM 1498 N N . GLY A 1 187 ? -9.871 -6.304 3.892 1.00 96.75 187 GLY A N 1
ATOM 1499 C CA . GLY A 1 187 ? -9.289 -5.744 2.671 1.00 96.75 187 GLY A CA 1
ATOM 1500 C C . GLY A 1 187 ? -9.890 -6.306 1.390 1.00 96.75 187 GLY A C 1
ATOM 1501 O O . GLY A 1 187 ? -9.642 -5.797 0.305 1.00 96.75 187 GLY A O 1
ATOM 1502 N N . ALA A 1 188 ? -10.685 -7.366 1.517 1.00 96.31 188 ALA A N 1
ATOM 1503 C CA . ALA A 1 188 ? -11.455 -7.920 0.419 1.00 96.31 188 ALA A CA 1
ATOM 1504 C C . ALA A 1 188 ? -12.576 -6.973 -0.030 1.00 96.31 188 ALA A C 1
ATOM 1506 O O . ALA A 1 188 ? -13.109 -6.189 0.764 1.00 96.31 188 ALA A O 1
ATOM 1507 N N . ALA A 1 189 ? -12.973 -7.121 -1.291 1.00 95.75 189 ALA A N 1
ATOM 1508 C CA . ALA A 1 189 ? -14.159 -6.489 -1.847 1.00 95.75 189 ALA A CA 1
ATOM 1509 C C . ALA A 1 189 ? -15.075 -7.517 -2.503 1.00 95.75 189 ALA A C 1
ATOM 1511 O O . ALA A 1 189 ? -14.711 -8.681 -2.689 1.00 95.75 189 ALA A O 1
ATOM 1512 N N . ASN A 1 190 ? -16.294 -7.091 -2.816 1.00 94.12 190 ASN A N 1
ATOM 1513 C CA . ASN A 1 190 ? -17.168 -7.890 -3.652 1.00 94.12 190 ASN A CA 1
ATOM 1514 C C . ASN A 1 190 ? -16.668 -7.883 -5.110 1.00 94.12 190 ASN A C 1
ATOM 1516 O O . ASN A 1 190 ? -15.758 -7.137 -5.463 1.00 94.12 190 ASN A O 1
ATOM 1520 N N . LEU A 1 191 ? -17.221 -8.758 -5.952 1.00 94.31 191 LEU A N 1
ATOM 1521 C CA . LEU A 1 191 ? -16.765 -8.936 -7.335 1.00 94.31 191 LEU A CA 1
ATOM 1522 C C . LEU A 1 191 ? -16.784 -7.619 -8.129 1.00 94.31 191 LEU A C 1
ATOM 1524 O O . LEU A 1 191 ? -17.853 -7.063 -8.396 1.00 94.31 191 LEU A O 1
ATOM 1528 N N . THR A 1 192 ? -15.609 -7.166 -8.569 1.00 90.75 192 THR A N 1
ATOM 1529 C CA . THR A 1 192 ? -15.465 -6.019 -9.469 1.00 90.75 192 THR A CA 1
ATOM 1530 C C . THR A 1 192 ? -15.377 -6.474 -10.932 1.00 90.75 192 THR A C 1
ATOM 1532 O O . THR A 1 192 ? -15.094 -7.644 -11.210 1.00 90.75 192 THR A O 1
ATOM 1535 N N . PRO A 1 193 ? -15.553 -5.566 -11.912 1.00 88.94 193 PRO A N 1
ATOM 1536 C CA . PRO A 1 193 ? -15.336 -5.884 -13.327 1.00 88.94 193 PRO A CA 1
ATOM 1537 C C . PRO A 1 193 ? -13.910 -6.349 -13.661 1.00 88.94 193 PRO A C 1
ATOM 1539 O O . PRO A 1 193 ? -13.696 -6.948 -14.713 1.00 88.94 193 PRO A O 1
ATOM 1542 N N . TRP A 1 194 ? -12.943 -6.065 -12.787 1.00 88.38 194 TRP A N 1
ATOM 1543 C CA . TRP A 1 194 ? -11.530 -6.380 -12.983 1.00 88.38 194 TRP A CA 1
ATOM 1544 C C . TRP A 1 194 ? -11.128 -7.741 -12.414 1.00 88.38 194 TRP A C 1
ATOM 1546 O O . TRP A 1 194 ? -10.023 -8.198 -12.705 1.00 88.38 194 TRP A O 1
ATOM 1556 N N . ASN A 1 195 ? -12.015 -8.397 -11.650 1.00 90.50 195 ASN A N 1
ATOM 1557 C CA . ASN A 1 195 ? -11.749 -9.670 -10.979 1.00 90.50 195 ASN A CA 1
ATOM 1558 C C . ASN A 1 195 ? -10.411 -9.626 -10.217 1.00 90.50 195 ASN A C 1
ATOM 1560 O O . ASN A 1 195 ? -9.487 -10.400 -10.494 1.00 90.50 195 ASN A O 1
ATOM 1564 N N . CYS A 1 196 ? -10.298 -8.648 -9.315 1.00 94.69 196 CYS A N 1
ATOM 1565 C CA . CYS A 1 196 ? -9.074 -8.350 -8.582 1.00 94.69 196 CYS A CA 1
ATOM 1566 C C . CYS A 1 196 ? -8.685 -9.500 -7.632 1.00 94.69 196 CYS A C 1
ATOM 1568 O O . CYS A 1 196 ? -9.533 -10.322 -7.272 1.00 94.69 196 CYS A O 1
ATOM 1570 N N . PRO A 1 197 ? -7.417 -9.571 -7.181 1.00 95.56 197 PRO A N 1
ATOM 1571 C CA . PRO A 1 197 ? -6.915 -10.678 -6.363 1.00 95.56 197 PRO A CA 1
ATOM 1572 C C . PRO A 1 197 ? -7.738 -11.012 -5.113 1.00 95.56 197 PRO A C 1
ATOM 1574 O O . PRO A 1 197 ? -7.770 -12.177 -4.710 1.00 95.56 197 PRO A O 1
ATOM 1577 N N . ARG A 1 198 ? -8.384 -10.016 -4.487 1.00 96.56 198 ARG A N 1
ATOM 1578 C CA . ARG A 1 198 ? -9.207 -10.211 -3.275 1.00 96.56 198 ARG A CA 1
ATOM 1579 C C . ARG A 1 198 ? -10.695 -9.955 -3.488 1.00 96.56 198 ARG A C 1
ATOM 1581 O O . ARG A 1 198 ? -11.419 -9.753 -2.510 1.00 96.56 198 ARG A O 1
ATOM 1588 N N . ASP A 1 199 ? -11.145 -9.971 -4.736 1.00 96.88 199 ASP A N 1
ATOM 1589 C CA . ASP A 1 199 ? -12.567 -9.957 -5.047 1.00 96.88 199 ASP A CA 1
ATOM 1590 C C . ASP A 1 199 ? -13.198 -11.297 -4.651 1.00 96.88 199 ASP A C 1
ATOM 1592 O O . ASP A 1 199 ? -12.657 -12.376 -4.908 1.00 96.88 199 ASP A O 1
ATOM 1596 N N . MET A 1 200 ? -14.367 -11.242 -4.019 1.00 96.38 200 MET A N 1
ATOM 1597 C CA . MET A 1 200 ? -15.109 -12.432 -3.607 1.00 96.38 200 MET A CA 1
ATOM 1598 C C . MET A 1 200 ? -16.622 -12.235 -3.742 1.00 96.38 200 MET A C 1
ATOM 1600 O O . MET A 1 200 ? -17.094 -11.104 -3.842 1.00 96.38 200 MET A O 1
ATOM 1604 N N . PRO A 1 201 ? -17.420 -13.316 -3.765 1.00 97.44 201 PRO A N 1
ATOM 1605 C CA . PRO A 1 201 ? -18.874 -13.194 -3.723 1.00 97.44 201 PRO A CA 1
ATOM 1606 C C . PRO A 1 201 ? -19.343 -12.411 -2.490 1.00 97.44 201 PRO A C 1
ATOM 1608 O O . PRO A 1 201 ? -18.756 -12.538 -1.414 1.00 97.44 201 PRO A O 1
ATOM 1611 N N . GLU A 1 202 ? -20.430 -11.654 -2.633 1.00 96.19 202 GLU A N 1
ATOM 1612 C CA . GLU A 1 202 ? -21.009 -10.818 -1.568 1.00 96.19 202 GLU A CA 1
ATOM 1613 C C . GLU A 1 202 ? -21.250 -11.616 -0.277 1.00 96.19 202 GLU A C 1
ATOM 1615 O O . GLU A 1 202 ? -20.903 -11.177 0.818 1.00 96.19 202 GLU A O 1
ATOM 1620 N N . GLU A 1 203 ? -21.769 -12.840 -0.393 1.00 97.69 203 GLU A N 1
ATOM 1621 C CA . GLU A 1 203 ? -22.033 -13.695 0.763 1.00 97.69 203 GLU A CA 1
ATOM 1622 C C . GLU A 1 203 ? -20.748 -14.141 1.475 1.00 97.69 203 GLU A C 1
ATOM 1624 O O . GLU A 1 203 ? -20.774 -14.400 2.678 1.00 97.69 203 GLU A O 1
ATOM 1629 N N . GLU A 1 204 ? -19.629 -14.261 0.755 1.00 97.81 204 GLU A N 1
ATOM 1630 C CA . GLU A 1 204 ? -18.326 -14.567 1.353 1.00 97.81 204 GLU A CA 1
ATOM 1631 C C . GLU A 1 204 ? -17.726 -13.335 2.034 1.00 97.81 204 GLU A C 1
ATOM 1633 O O . GLU A 1 204 ? -17.232 -13.446 3.158 1.00 97.81 204 GLU A O 1
ATOM 1638 N N . LEU A 1 205 ? -17.849 -12.155 1.417 1.00 97.75 205 LEU A N 1
ATOM 1639 C CA . LEU A 1 205 ? -17.435 -10.897 2.036 1.00 97.75 205 LEU A CA 1
ATOM 1640 C C . LEU A 1 205 ? -18.196 -10.654 3.347 1.00 97.75 205 LEU A C 1
ATOM 1642 O O . LEU A 1 205 ? -17.575 -10.365 4.372 1.00 97.75 205 LEU A O 1
ATOM 1646 N N . ALA A 1 206 ? -19.517 -10.850 3.342 1.00 97.62 206 ALA A N 1
ATOM 1647 C CA . ALA A 1 206 ? -20.353 -10.740 4.534 1.00 97.62 206 ALA A CA 1
ATOM 1648 C C . ALA A 1 206 ? -19.894 -11.701 5.644 1.00 97.62 206 ALA A C 1
ATOM 1650 O O . ALA A 1 206 ? -19.667 -11.269 6.775 1.00 97.62 206 ALA A O 1
ATOM 1651 N N . ARG A 1 207 ? -19.649 -12.982 5.315 1.00 98.38 207 ARG A N 1
ATOM 1652 C CA . ARG A 1 207 ? -19.106 -13.965 6.273 1.00 98.38 207 ARG A CA 1
ATOM 1653 C C . ARG A 1 207 ? -17.768 -13.526 6.863 1.00 98.38 207 ARG A C 1
ATOM 1655 O O . ARG A 1 207 ? -17.524 -13.740 8.050 1.00 98.38 207 ARG A O 1
ATOM 1662 N N . ARG A 1 208 ? -16.898 -12.922 6.053 1.00 97.75 208 ARG A N 1
ATOM 1663 C CA . ARG A 1 208 ? -15.579 -12.455 6.494 1.00 97.75 208 ARG A CA 1
ATOM 1664 C C . ARG A 1 208 ? -15.691 -11.251 7.428 1.00 97.75 208 ARG A C 1
ATOM 1666 O O . ARG A 1 208 ? -15.030 -11.238 8.466 1.00 97.75 208 ARG A O 1
ATOM 1673 N N . ILE A 1 209 ? -16.561 -10.290 7.115 1.00 98.00 209 ILE A N 1
ATOM 1674 C CA . ILE A 1 209 ? -16.857 -9.145 7.990 1.00 98.00 209 ILE A CA 1
ATOM 1675 C C . ILE A 1 209 ? -17.447 -9.624 9.322 1.00 98.00 209 ILE A C 1
ATOM 1677 O O . ILE A 1 209 ? -16.970 -9.204 10.378 1.00 98.00 209 ILE A O 1
ATOM 1681 N N . ASP A 1 210 ? -18.407 -10.553 9.291 1.00 98.25 210 ASP A N 1
ATOM 1682 C CA . ASP A 1 210 ? -18.993 -11.148 10.497 1.00 98.25 210 ASP A CA 1
ATOM 1683 C C . ASP A 1 210 ? -17.928 -11.852 11.349 1.00 98.25 210 ASP A C 1
ATOM 1685 O O . ASP A 1 210 ? -17.840 -11.623 12.558 1.00 98.25 210 ASP A O 1
ATOM 1689 N N . ALA A 1 211 ? -17.058 -12.655 10.729 1.00 98.56 211 ALA A N 1
ATOM 1690 C CA . ALA A 1 211 ? -15.972 -13.338 11.427 1.00 98.56 211 ALA A CA 1
ATOM 1691 C C . ALA A 1 211 ? -15.029 -12.350 12.135 1.00 98.56 211 ALA A C 1
ATOM 1693 O O . ALA A 1 211 ? -14.630 -12.595 13.275 1.00 98.56 211 ALA A O 1
ATOM 1694 N N . VAL A 1 212 ? -14.711 -11.210 11.516 1.00 98.50 212 VAL A N 1
ATOM 1695 C CA . VAL A 1 212 ? -13.921 -10.154 12.165 1.00 98.50 212 VAL A CA 1
ATOM 1696 C C . VAL A 1 212 ? -14.699 -9.485 13.297 1.00 98.50 212 VAL A C 1
ATOM 1698 O O . VAL A 1 212 ? -14.153 -9.301 14.385 1.00 98.50 212 VAL A O 1
ATOM 1701 N N . ALA A 1 213 ? -15.976 -9.165 13.088 1.00 98.38 213 ALA A N 1
ATOM 1702 C CA . ALA A 1 213 ? -16.814 -8.534 14.104 1.00 98.38 213 ALA A CA 1
ATOM 1703 C C . ALA A 1 213 ? -16.949 -9.400 15.371 1.00 98.38 213 ALA A C 1
ATOM 1705 O O . ALA A 1 213 ? -16.930 -8.869 16.481 1.00 98.38 213 ALA A O 1
ATOM 1706 N N . THR A 1 214 ? -17.009 -10.732 15.231 1.00 98.31 214 THR A N 1
ATOM 1707 C CA . THR A 1 214 ? -17.091 -11.666 16.375 1.00 98.31 214 THR A CA 1
ATOM 1708 C C . THR A 1 214 ? -15.838 -11.708 17.254 1.00 98.31 214 THR A C 1
ATOM 1710 O O . THR A 1 214 ? -15.909 -12.187 18.385 1.00 98.31 214 THR A O 1
ATOM 1713 N N . GLN A 1 215 ? -14.702 -11.185 16.780 1.00 98.50 215 GLN A N 1
ATOM 1714 C CA . GLN A 1 215 ? -13.481 -11.061 17.585 1.00 98.50 215 GLN A CA 1
ATOM 1715 C C . GLN A 1 215 ? -13.584 -9.930 18.626 1.00 98.50 215 GLN A C 1
ATOM 1717 O O . GLN A 1 215 ? -12.772 -9.871 19.550 1.00 98.50 215 GLN A O 1
ATOM 1722 N N . ILE A 1 216 ? -14.570 -9.033 18.491 1.00 98.62 216 ILE A N 1
ATOM 1723 C CA . ILE A 1 216 ? -14.779 -7.891 19.383 1.00 98.62 216 ILE A CA 1
ATOM 1724 C C . ILE A 1 216 ? -15.731 -8.294 20.524 1.00 98.62 216 ILE A C 1
ATOM 1726 O O . ILE A 1 216 ? -16.814 -8.824 20.257 1.00 98.62 216 ILE A O 1
ATOM 1730 N N . PRO A 1 217 ? -15.397 -8.006 21.799 1.00 98.06 217 PRO A N 1
ATOM 1731 C CA . PRO A 1 217 ? -16.325 -8.174 22.913 1.00 98.06 217 PRO A CA 1
ATOM 1732 C C . PRO A 1 217 ? -17.645 -7.444 22.654 1.00 98.06 217 PRO A C 1
ATOM 1734 O O . PRO A 1 217 ? -17.666 -6.288 22.227 1.00 98.06 217 PRO A O 1
ATOM 1737 N N . ARG A 1 218 ? -18.772 -8.102 22.934 1.00 97.38 218 ARG A N 1
ATOM 1738 C CA . ARG A 1 218 ? -20.109 -7.592 22.584 1.00 97.38 218 ARG A CA 1
ATOM 1739 C C . ARG A 1 218 ? -20.396 -6.220 23.195 1.00 97.38 218 ARG A C 1
ATOM 1741 O O . ARG A 1 218 ? -21.044 -5.384 22.571 1.00 97.38 218 ARG A O 1
ATOM 1748 N N . GLU A 1 219 ? -19.925 -5.993 24.413 1.00 97.62 219 GLU A N 1
ATOM 1749 C CA . GLU A 1 219 ? -20.032 -4.730 25.134 1.00 97.62 219 GLU A CA 1
ATOM 1750 C C . GLU A 1 219 ? -19.230 -3.591 24.486 1.00 97.62 219 GLU A C 1
ATOM 1752 O O . GLU A 1 219 ? -19.596 -2.426 24.663 1.00 97.62 219 GLU A O 1
ATOM 1757 N N . ASP A 1 220 ? -18.173 -3.915 23.739 1.00 98.12 220 ASP A N 1
ATOM 1758 C CA . ASP A 1 220 ? -17.257 -2.971 23.093 1.00 98.12 220 ASP A CA 1
ATOM 1759 C C . ASP A 1 220 ? -17.570 -2.749 21.605 1.00 98.12 220 ASP A C 1
ATOM 1761 O O . ASP A 1 220 ? -17.157 -1.736 21.043 1.00 98.12 220 ASP A O 1
ATOM 1765 N N . LEU A 1 221 ? -18.355 -3.630 20.974 1.00 97.50 221 LEU A N 1
ATOM 1766 C CA . LEU A 1 221 ? -18.764 -3.520 19.568 1.00 97.50 221 LEU A CA 1
ATOM 1767 C C . LEU A 1 221 ? -19.349 -2.141 19.180 1.00 97.50 221 LEU A C 1
ATOM 1769 O O . LEU A 1 221 ? -18.986 -1.640 18.117 1.00 97.50 221 LEU A O 1
ATOM 1773 N N . PRO A 1 222 ? -20.168 -1.457 20.013 1.00 97.50 222 PRO A N 1
ATOM 1774 C CA . PRO A 1 222 ? -20.648 -0.103 19.703 1.00 97.50 222 PRO A CA 1
ATOM 1775 C C . PRO A 1 222 ? -19.549 0.966 19.581 1.00 97.50 222 PRO A C 1
ATOM 1777 O O . PRO A 1 222 ? -19.824 2.071 19.120 1.00 97.50 222 PRO A O 1
ATOM 1780 N N . PHE A 1 223 ? -18.325 0.666 20.025 1.00 96.94 223 PHE A N 1
ATOM 1781 C CA . PHE A 1 223 ? -17.159 1.548 19.952 1.00 96.94 223 PHE A CA 1
ATOM 1782 C C . PHE A 1 223 ? -16.177 1.137 18.847 1.00 96.94 223 PHE A C 1
ATOM 1784 O O . PHE A 1 223 ? -15.109 1.739 18.738 1.00 96.94 223 PHE A O 1
ATOM 1791 N N . ALA A 1 224 ? -16.492 0.104 18.064 1.00 97.94 224 ALA A N 1
ATOM 1792 C CA . ALA A 1 224 ? -15.606 -0.399 17.028 1.00 97.94 224 ALA A CA 1
ATOM 1793 C C . ALA A 1 224 ? -15.533 0.545 15.818 1.00 97.94 224 ALA A C 1
ATOM 1795 O O . ALA A 1 224 ? -16.525 1.134 15.389 1.00 97.94 224 ALA A O 1
ATOM 1796 N N . ILE A 1 225 ? -14.336 0.644 15.248 1.00 98.06 225 ILE A N 1
ATOM 1797 C CA . ILE A 1 225 ? -14.064 1.251 13.949 1.00 98.06 225 ILE A CA 1
ATOM 1798 C C . ILE A 1 225 ? -13.902 0.109 12.948 1.00 98.06 225 ILE A C 1
ATOM 1800 O O . ILE A 1 225 ? -13.100 -0.799 13.172 1.00 98.06 225 ILE A O 1
ATOM 1804 N N . PHE A 1 226 ? -14.642 0.168 11.844 1.00 97.56 226 PHE A N 1
ATOM 1805 C CA . PHE A 1 226 ? -14.551 -0.797 10.751 1.00 97.56 226 PHE A CA 1
ATOM 1806 C C . PHE A 1 226 ? -13.751 -0.194 9.594 1.00 97.56 226 PHE A C 1
ATOM 1808 O O . PHE A 1 226 ? -14.174 0.784 8.984 1.00 97.56 226 PHE A O 1
ATOM 1815 N N . ASN A 1 227 ? -12.590 -0.782 9.315 1.00 97.56 227 ASN A N 1
ATOM 1816 C CA . ASN A 1 227 ? -11.771 -0.537 8.135 1.00 97.56 227 ASN A CA 1
ATOM 1817 C C . ASN A 1 227 ? -12.072 -1.617 7.087 1.00 97.56 227 ASN A C 1
ATOM 1819 O O . ASN A 1 227 ? -11.379 -2.632 7.011 1.00 97.56 227 ASN A O 1
ATOM 1823 N N . VAL A 1 228 ? -13.154 -1.428 6.338 1.00 97.12 228 VAL A N 1
ATOM 1824 C CA . VAL A 1 228 ? -13.559 -2.329 5.253 1.00 97.12 228 VAL A CA 1
ATOM 1825 C C . VAL A 1 228 ? -13.231 -1.649 3.931 1.00 97.12 228 VAL A C 1
ATOM 1827 O O . VAL A 1 228 ? -13.658 -0.516 3.723 1.00 97.12 228 VAL A O 1
ATOM 1830 N N . HIS A 1 229 ? -12.468 -2.325 3.067 1.00 96.31 229 HIS A N 1
ATOM 1831 C CA . HIS A 1 229 ? -12.071 -1.780 1.763 1.00 96.31 229 HIS A CA 1
ATOM 1832 C C . HIS A 1 229 ? -13.282 -1.551 0.858 1.00 96.31 229 HIS A C 1
ATOM 1834 O O . HIS A 1 229 ? -13.429 -0.484 0.271 1.00 96.31 229 HIS A O 1
ATOM 1840 N N . CYS A 1 230 ? -14.201 -2.521 0.806 1.00 95.06 230 CYS A N 1
ATOM 1841 C CA . CYS A 1 230 ? -15.462 -2.355 0.091 1.00 95.06 230 CYS A CA 1
ATOM 1842 C C . CYS A 1 230 ? -16.328 -1.263 0.746 1.00 95.06 230 CYS A C 1
ATOM 1844 O O . CYS A 1 230 ? -16.728 -1.422 1.907 1.00 95.06 230 CYS A O 1
ATOM 1846 N N . PRO A 1 231 ? -16.679 -0.180 0.029 1.00 93.06 231 PRO A N 1
ATOM 1847 C CA . PRO A 1 231 ? -17.549 0.847 0.577 1.00 93.06 231 PRO A CA 1
ATOM 1848 C C . PRO A 1 231 ? -18.974 0.303 0.789 1.00 93.06 231 PRO A C 1
ATOM 1850 O O . PRO A 1 231 ? -19.432 -0.554 0.028 1.00 93.06 231 PRO A O 1
ATOM 1853 N N . PRO A 1 232 ? -19.721 0.807 1.789 1.00 92.50 232 PRO A N 1
ATOM 1854 C CA . PRO A 1 232 ? -21.110 0.411 1.986 1.00 92.50 232 PRO A CA 1
ATOM 1855 C C . PRO A 1 232 ? -21.996 0.868 0.823 1.00 92.50 232 PRO A C 1
ATOM 1857 O O . PRO A 1 232 ? -21.908 2.017 0.380 1.00 92.50 232 PRO A O 1
ATOM 1860 N N . TYR A 1 233 ? -22.901 -0.005 0.387 1.00 91.75 233 TYR A N 1
ATOM 1861 C CA . TYR A 1 233 ? -23.868 0.299 -0.665 1.00 91.75 233 TYR A CA 1
ATOM 1862 C C . TYR A 1 233 ? -24.751 1.507 -0.315 1.00 91.75 233 TYR A C 1
ATOM 1864 O O . TYR A 1 233 ? -25.295 1.600 0.790 1.00 91.75 233 TYR A O 1
ATOM 1872 N N . GLY A 1 234 ? -24.925 2.418 -1.273 1.00 92.25 234 GLY A N 1
ATOM 1873 C CA . GLY A 1 234 ? -25.758 3.610 -1.131 1.00 92.25 234 GLY A CA 1
ATOM 1874 C C . GLY A 1 234 ? -25.206 4.644 -0.147 1.00 92.25 234 GLY A C 1
ATOM 1875 O O . GLY A 1 234 ? -25.955 5.510 0.308 1.00 92.25 234 GLY A O 1
ATOM 1876 N N . SER A 1 235 ? -23.920 4.562 0.206 1.00 92.25 235 SER A N 1
ATOM 1877 C CA . SER A 1 235 ? -23.263 5.533 1.090 1.00 92.25 235 SER A CA 1
ATOM 1878 C C . SER A 1 235 ? -22.819 6.801 0.358 1.00 92.25 235 SER A C 1
ATOM 1880 O O . SER A 1 235 ? -22.511 7.806 1.001 1.00 92.25 235 SER A O 1
ATOM 1882 N N . GLY A 1 236 ? -22.760 6.757 -0.976 1.00 91.56 236 GLY A N 1
ATOM 1883 C CA . GLY A 1 236 ? -22.149 7.788 -1.811 1.00 91.56 236 GLY A CA 1
ATOM 1884 C C . GLY A 1 236 ? -20.634 7.618 -1.959 1.00 91.56 236 GLY A C 1
ATOM 1885 O O . GLY A 1 236 ? -20.060 8.207 -2.871 1.00 91.56 236 GLY A O 1
ATOM 1886 N N . LEU A 1 237 ? -19.997 6.796 -1.113 1.00 87.75 237 LEU A N 1
ATOM 1887 C CA . LEU A 1 237 ? -18.601 6.364 -1.269 1.00 87.75 237 LEU A CA 1
ATOM 1888 C C . LEU A 1 237 ? -18.467 5.213 -2.278 1.00 87.75 237 LEU A C 1
ATOM 1890 O O . LEU A 1 237 ? -17.377 4.945 -2.762 1.00 87.75 237 LEU A O 1
ATOM 1894 N N . ASP A 1 238 ? -19.576 4.549 -2.601 1.00 89.12 238 ASP A N 1
ATOM 1895 C CA . ASP A 1 238 ? -19.696 3.445 -3.557 1.00 89.12 238 ASP A CA 1
ATOM 1896 C C . ASP A 1 238 ? -19.881 3.909 -5.013 1.00 89.12 238 ASP A C 1
ATOM 1898 O O . ASP A 1 238 ? -20.052 3.099 -5.924 1.00 89.12 238 ASP A O 1
ATOM 1902 N N . LEU A 1 239 ? -19.850 5.221 -5.253 1.00 87.12 239 LEU A N 1
ATOM 1903 C CA . LEU A 1 239 ? -19.968 5.791 -6.588 1.00 87.12 239 LEU A CA 1
ATOM 1904 C C . LEU A 1 239 ? -18.603 5.820 -7.279 1.00 87.12 239 LEU A C 1
ATOM 1906 O O . LEU A 1 239 ? -17.725 6.599 -6.915 1.00 87.12 239 LEU A O 1
ATOM 1910 N N . ALA A 1 240 ? -18.466 5.025 -8.337 1.00 81.56 240 ALA A N 1
ATOM 1911 C CA . ALA A 1 240 ? -17.313 5.043 -9.229 1.00 81.56 240 ALA A CA 1
ATOM 1912 C C . ALA A 1 240 ? -17.725 5.464 -10.654 1.00 81.56 240 ALA A C 1
ATOM 1914 O O . ALA A 1 240 ? -18.873 5.242 -11.059 1.00 81.56 240 ALA A O 1
ATOM 1915 N N . PRO A 1 241 ? -16.814 6.065 -11.445 1.00 78.88 241 PRO A N 1
ATOM 1916 C CA . PRO A 1 241 ? -17.046 6.283 -12.866 1.00 78.88 241 PRO A CA 1
ATOM 1917 C C . PRO A 1 241 ? -17.392 4.968 -13.565 1.00 78.88 241 PRO A C 1
ATOM 1919 O O . PRO A 1 241 ? -16.748 3.943 -13.341 1.00 78.88 241 PRO A O 1
ATOM 1922 N N . ARG A 1 242 ? -18.403 4.999 -14.437 1.00 75.81 242 ARG A N 1
ATOM 1923 C CA . ARG A 1 242 ? -18.698 3.857 -15.299 1.00 75.81 242 ARG A CA 1
ATOM 1924 C C . ARG A 1 242 ? -17.553 3.702 -16.295 1.00 75.81 242 ARG A C 1
ATOM 1926 O O . ARG A 1 242 ? -17.261 4.648 -17.020 1.00 75.81 242 ARG A O 1
ATOM 1933 N N . LEU A 1 243 ? -16.950 2.522 -16.313 1.00 69.19 243 LEU A N 1
ATOM 1934 C CA . LEU A 1 243 ? -15.944 2.142 -17.299 1.00 69.19 243 LEU A CA 1
ATOM 1935 C C . LEU A 1 243 ? -16.620 1.920 -18.661 1.00 69.19 243 LEU A C 1
ATOM 1937 O O . LEU A 1 243 ? -17.772 1.471 -18.713 1.00 69.19 243 LEU A O 1
ATOM 1941 N N . ASP A 1 244 ? -15.932 2.309 -19.726 1.00 50.34 244 ASP A N 1
ATOM 1942 C CA . ASP A 1 244 ? -16.330 2.194 -21.131 1.00 50.34 244 ASP A CA 1
ATOM 1943 C C . ASP A 1 244 ? -15.906 0.869 -21.782 1.00 50.34 244 ASP A C 1
ATOM 1945 O O . ASP A 1 244 ? -14.841 0.318 -21.423 1.00 50.34 244 ASP A O 1
#

Foldseek 3Di:
DDDDPPDPDPPPDAAEAEDEDCQQQPQVLVVQLVVCVVVVHQEYEYLADNHHDAEWEFEADPVGFTWTADPNDIDTGRHPVSVVVVCNVCSNVRYQYHYYYPVVVVVCVVDVVVVVVVRVVSSLVSVLVSQVVSCVRQVVSNYQAEYEYAQQHAPVCVVVQVPRPRYHYQALAWDDDDDLEIEFGHRAEDDDPVRHNRHDHPVVLVVSSVSRLVNHDPVSSVRYDYSYNYDDPPPVVNDDDDDD

pLDDT: mean 93.35, std 12.19, range [30.5, 98.69]